Protein AF-A0A1V5NYA1-F1 (afdb_monomer_lite)

Radius of gyration: 17.26 Å; chains: 1; bounding box: 41×38×51 Å

Sequence (191 aa):
MLHRFLRNVEFYSLLLACDKDLAAQAQELGCRRCSGQLHKAHYRRKPRGGPDELDEEFRLRFSFCCYFCRKRLTPASLRFLGQRVYLGAILVFISAMLGDASPSRRRRLQAMCGADARTLGRWRQWWSATFSQTAVWKTLSPRLALVGVPCLSIPRQLLRHQMGGSLIEAILGVLRVLLPLSSLSSGGGSG

Secondary structure (DSSP, 8-state):
-HHHHHT-HHHHHHHHHHHHHHHHHHHHT--TTT---EEE--EE---BSS-TT--GGGGEE--EEETTT--EE----SSB-TT-SBBHHHHHHHHHHHTT--HHHHHHHHHHHT--HHHHHHHHHIIIIIGGGSHHHHHHHHHTT-TT--GGGHHHHHHHHH-SS-HHHHHHHHHHHHGGGSS--S-----

pLDDT: mean 88.23, std 12.9, range [26.89, 98.38]

Foldseek 3Di:
DLLCVLAPQVLVVVQLVVQVVQLVVDQVCADPPPSAGWAWDWDFAQEFLHHPPHDSSLRTQTKTAGPPPRDIDGTFGLQFQANDNYGLLLLLSLLQQVQPDDPVSNVVSCVNGVHDPVRSVVSLCCQQPPVCPDPLNVVVCVVLVNPPPRSSNVSNSQLVSQPPDDSSSSSSSVSVSSRVRRRDHPDDDDD

Structure (mmCIF, N/CA/C/O backbone):
data_AF-A0A1V5NYA1-F1
#
_entry.id   AF-A0A1V5NYA1-F1
#
loop_
_atom_site.group_PDB
_atom_site.id
_atom_site.type_symbol
_atom_site.label_atom_id
_atom_site.label_alt_id
_atom_site.label_comp_id
_atom_site.label_asym_id
_atom_site.label_entity_id
_atom_site.label_seq_id
_atom_site.pdbx_PDB_ins_code
_atom_site.Cartn_x
_atom_site.Cartn_y
_atom_site.Cartn_z
_atom_site.occupancy
_atom_site.B_iso_or_equiv
_atom_site.auth_seq_id
_atom_site.auth_comp_id
_atom_site.auth_asym_id
_atom_site.auth_atom_id
_atom_site.pdbx_PDB_model_num
ATOM 1 N N . MET A 1 1 ? 8.799 -11.039 -19.352 1.00 54.28 1 MET A N 1
ATOM 2 C CA . MET A 1 1 ? 9.107 -10.977 -17.901 1.00 54.28 1 MET A CA 1
ATOM 3 C C . MET A 1 1 ? 8.275 -9.927 -17.156 1.00 54.28 1 MET A C 1
ATOM 5 O O . MET A 1 1 ? 7.602 -10.295 -16.207 1.00 54.28 1 MET A O 1
ATOM 9 N N . LEU A 1 2 ? 8.222 -8.665 -17.612 1.00 58.97 2 LEU A N 1
ATOM 10 C CA . LEU A 1 2 ? 7.486 -7.564 -16.953 1.00 58.97 2 LEU A CA 1
ATOM 11 C C . LEU A 1 2 ? 5.966 -7.823 -16.788 1.00 58.97 2 LEU A C 1
ATOM 13 O O . LEU A 1 2 ? 5.411 -7.611 -15.716 1.00 58.97 2 LEU A O 1
ATOM 17 N N . HIS A 1 3 ? 5.311 -8.333 -17.839 1.00 63.81 3 HIS A N 1
ATOM 18 C CA . HIS A 1 3 ? 3.885 -8.699 -17.825 1.00 63.81 3 HIS A CA 1
ATOM 19 C C . HIS A 1 3 ? 3.586 -9.897 -16.907 1.00 63.81 3 HIS A C 1
ATOM 21 O O . HIS A 1 3 ? 2.563 -9.923 -16.235 1.00 63.81 3 HIS A O 1
ATOM 27 N N . ARG A 1 4 ? 4.518 -10.858 -16.824 1.00 74.31 4 ARG A N 1
ATOM 28 C CA . ARG A 1 4 ? 4.369 -12.077 -16.013 1.00 74.31 4 ARG A CA 1
ATOM 29 C C . ARG A 1 4 ? 4.328 -11.766 -14.517 1.00 74.31 4 ARG A C 1
ATOM 31 O O . ARG A 1 4 ? 3.582 -12.410 -13.799 1.00 74.31 4 ARG A O 1
ATOM 38 N N . PHE A 1 5 ? 5.088 -10.768 -14.061 1.00 77.75 5 PHE A N 1
ATOM 39 C CA . PHE A 1 5 ? 5.042 -10.339 -12.662 1.00 77.75 5 PHE A CA 1
ATOM 40 C C . PHE A 1 5 ? 3.694 -9.694 -12.301 1.00 77.75 5 PHE A C 1
ATOM 42 O O . PHE A 1 5 ? 3.074 -10.092 -11.322 1.00 77.75 5 PHE A O 1
ATOM 49 N N . LEU A 1 6 ? 3.206 -8.743 -13.110 1.00 78.56 6 LEU A N 1
ATOM 50 C CA . LEU A 1 6 ? 1.938 -8.047 -12.828 1.00 78.56 6 LEU A CA 1
ATOM 51 C C . LEU A 1 6 ? 0.715 -8.971 -12.891 1.00 78.56 6 LEU A C 1
ATOM 53 O O . LEU A 1 6 ? -0.326 -8.643 -12.335 1.00 78.56 6 LEU A O 1
ATOM 57 N N . ARG A 1 7 ? 0.851 -10.119 -13.559 1.00 84.06 7 ARG A N 1
ATOM 58 C CA . ARG A 1 7 ? -0.172 -11.163 -13.679 1.00 84.06 7 ARG A CA 1
ATOM 59 C C . ARG A 1 7 ? 0.056 -12.350 -12.727 1.00 84.06 7 ARG A C 1
ATOM 61 O O . ARG A 1 7 ? -0.646 -13.346 -12.832 1.00 84.06 7 ARG A O 1
ATOM 68 N N . ASN A 1 8 ? 1.028 -12.283 -11.812 1.00 89.44 8 ASN A N 1
ATOM 69 C CA . ASN A 1 8 ? 1.318 -13.389 -10.897 1.00 89.44 8 ASN A CA 1
ATOM 70 C C . ASN A 1 8 ? 0.282 -13.445 -9.761 1.00 89.44 8 ASN A C 1
ATOM 72 O O . ASN A 1 8 ? 0.411 -12.722 -8.776 1.00 89.44 8 ASN A O 1
ATOM 76 N N . VAL A 1 9 ? -0.718 -14.317 -9.893 1.00 90.31 9 VAL A N 1
ATOM 77 C CA . VAL A 1 9 ? -1.801 -14.490 -8.911 1.00 90.31 9 VAL A CA 1
ATOM 78 C C . VAL A 1 9 ? -1.278 -14.906 -7.532 1.00 90.31 9 VAL A C 1
ATOM 80 O O . VAL A 1 9 ? -1.712 -14.335 -6.537 1.00 90.31 9 VAL A O 1
ATOM 83 N N . GLU A 1 10 ? -0.303 -15.817 -7.451 1.00 91.31 10 GLU A N 1
ATOM 84 C CA . GLU A 1 10 ? 0.272 -16.289 -6.179 1.00 91.31 10 GLU A CA 1
ATOM 85 C C . GLU A 1 10 ? 0.889 -15.144 -5.368 1.00 91.31 10 GLU A C 1
ATOM 87 O O . GLU A 1 10 ? 0.683 -15.043 -4.158 1.00 91.31 10 GLU A O 1
ATOM 92 N N . PHE A 1 11 ? 1.589 -14.227 -6.040 1.00 92.56 11 PHE A N 1
ATOM 93 C CA . PHE A 1 11 ? 2.147 -13.042 -5.398 1.00 92.56 11 PHE A CA 1
ATOM 94 C C . PHE A 1 11 ? 1.051 -12.159 -4.796 1.00 92.56 11 PHE A C 1
ATOM 96 O O . PHE A 1 11 ? 1.186 -11.689 -3.668 1.00 92.56 11 PHE A O 1
ATOM 103 N N . TYR A 1 12 ? -0.049 -11.938 -5.515 1.00 93.69 12 TYR A N 1
ATOM 104 C CA . TYR A 1 12 ? -1.160 -11.177 -4.956 1.00 93.69 12 TYR A CA 1
ATOM 105 C C . TYR A 1 12 ? -1.808 -11.928 -3.795 1.00 93.69 12 TYR A C 1
ATOM 107 O O . TYR A 1 12 ? -2.073 -11.293 -2.772 1.00 93.69 12 TYR A O 1
ATOM 115 N N . SER A 1 13 ? -2.017 -13.245 -3.905 1.00 93.31 13 SER A N 1
ATOM 116 C CA . SER A 1 13 ? -2.547 -14.095 -2.825 1.00 93.31 13 SER A CA 1
ATOM 117 C C . SER A 1 13 ? -1.710 -13.985 -1.553 1.00 93.31 13 SER A C 1
ATOM 119 O O . SER A 1 13 ? -2.268 -13.831 -0.467 1.00 93.31 13 SER A O 1
ATOM 121 N N . LEU A 1 14 ? -0.382 -13.926 -1.686 1.00 94.38 14 LEU A N 1
ATOM 122 C CA . LEU A 1 14 ? 0.522 -13.634 -0.575 1.00 94.38 14 LEU A CA 1
ATOM 123 C C . LEU A 1 14 ? 0.245 -12.256 0.052 1.00 94.38 14 LEU A C 1
ATOM 125 O O . LEU A 1 14 ? 0.156 -12.145 1.273 1.00 94.38 14 LEU A O 1
ATOM 129 N N . LEU A 1 15 ? 0.055 -11.202 -0.753 1.00 95.94 15 LEU A N 1
ATOM 130 C CA . LEU A 1 15 ? -0.289 -9.871 -0.225 1.00 95.94 15 LEU A CA 1
ATOM 131 C C . LEU A 1 15 ? -1.634 -9.865 0.516 1.00 95.94 15 LEU A C 1
ATOM 133 O O . LEU A 1 15 ? -1.784 -9.149 1.506 1.00 95.94 15 LEU A O 1
ATOM 137 N N . LEU A 1 16 ? -2.620 -10.629 0.036 1.00 96.25 16 LEU A N 1
ATOM 138 C CA . LEU A 1 16 ? -3.902 -10.797 0.721 1.00 96.25 16 LEU A CA 1
ATOM 139 C C . LEU A 1 16 ? -3.725 -11.511 2.063 1.00 96.25 16 LEU A C 1
ATOM 141 O O . LEU A 1 16 ? -4.287 -11.042 3.051 1.00 96.25 16 LEU A O 1
ATOM 145 N N . ALA A 1 17 ? -2.939 -12.588 2.110 1.00 96.81 17 ALA A N 1
ATOM 146 C CA . ALA A 1 17 ? -2.645 -13.310 3.345 1.00 96.81 17 ALA A CA 1
ATOM 147 C C . ALA A 1 17 ? -1.985 -12.394 4.388 1.00 96.81 17 ALA A C 1
ATOM 149 O O . ALA A 1 17 ? -2.507 -12.248 5.488 1.00 96.81 17 ALA A O 1
ATOM 150 N N . CYS A 1 18 ? -0.940 -11.651 4.010 1.00 97.12 18 CYS A N 1
ATOM 151 C CA . CYS A 1 18 ? -0.311 -10.686 4.916 1.00 97.12 18 CYS A CA 1
ATOM 152 C C . CYS A 1 18 ? -1.291 -9.612 5.422 1.00 97.12 18 CYS A C 1
ATOM 154 O O . CYS A 1 18 ? -1.237 -9.207 6.582 1.00 97.12 18 CYS A O 1
ATOM 156 N N . ASP A 1 19 ? -2.199 -9.127 4.570 1.00 97.62 19 ASP A N 1
ATOM 157 C CA . ASP A 1 19 ? -3.225 -8.172 4.994 1.00 97.62 19 ASP A CA 1
ATOM 158 C C . ASP A 1 19 ? -4.238 -8.786 5.971 1.00 97.62 19 ASP A C 1
ATOM 160 O O . ASP A 1 19 ? -4.753 -8.062 6.827 1.00 97.62 19 ASP A O 1
ATOM 164 N N . LYS A 1 20 ? -4.545 -10.086 5.849 1.00 97.75 20 LYS A N 1
ATOM 165 C CA . LYS A 1 20 ? -5.394 -10.809 6.809 1.00 97.75 20 LYS A CA 1
ATOM 166 C C . LYS A 1 20 ? -4.711 -10.879 8.168 1.00 97.75 20 LYS A C 1
ATOM 168 O O . LYS A 1 20 ? -5.354 -10.549 9.160 1.00 97.75 20 LYS A O 1
ATOM 173 N N . ASP A 1 21 ? -3.417 -11.188 8.200 1.00 98.25 21 ASP A N 1
ATOM 174 C CA . ASP A 1 21 ? -2.635 -11.231 9.440 1.00 98.25 21 ASP A CA 1
ATOM 175 C C . ASP A 1 21 ? -2.602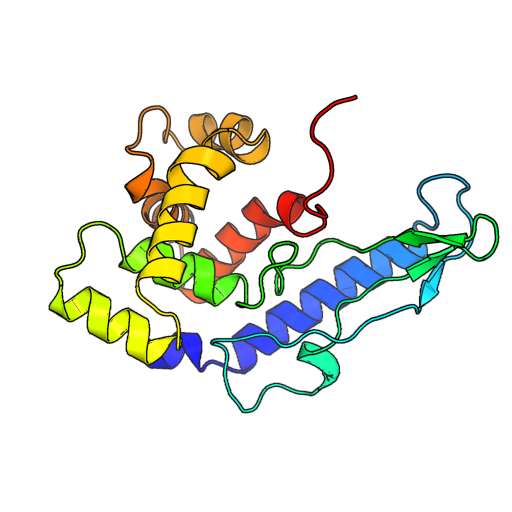 -9.858 10.123 1.00 98.25 21 ASP A C 1
ATOM 177 O O . ASP A 1 21 ? -2.910 -9.733 11.307 1.00 98.25 21 ASP A O 1
ATOM 181 N N . LEU A 1 22 ? -2.329 -8.792 9.359 1.00 97.50 22 LEU A N 1
ATOM 182 C CA . LEU A 1 22 ? -2.367 -7.413 9.862 1.00 97.50 22 LEU A CA 1
ATOM 183 C C . LEU A 1 22 ? -3.753 -7.026 10.396 1.00 97.50 22 LEU A C 1
ATOM 185 O O . LEU A 1 22 ? -3.864 -6.270 11.364 1.00 97.50 22 LEU A O 1
ATOM 189 N N . ALA A 1 23 ? -4.820 -7.504 9.753 1.00 97.69 23 ALA A N 1
ATOM 190 C CA . ALA A 1 23 ? -6.182 -7.245 10.192 1.00 97.69 23 ALA A CA 1
ATOM 191 C C . ALA A 1 23 ? -6.541 -8.021 11.464 1.00 97.69 23 ALA A C 1
ATOM 193 O O . ALA A 1 23 ? -7.168 -7.437 12.346 1.00 97.69 23 ALA A O 1
ATOM 194 N N . ALA A 1 24 ? -6.121 -9.282 11.573 1.00 98.19 24 ALA A N 1
ATOM 195 C CA . ALA A 1 24 ? -6.315 -10.108 12.759 1.00 98.19 24 ALA A CA 1
ATOM 196 C C . ALA A 1 24 ? -5.595 -9.505 13.972 1.00 98.19 24 ALA A C 1
ATOM 198 O O . ALA A 1 24 ? -6.242 -9.228 14.979 1.00 98.19 24 ALA A O 1
ATOM 199 N N . GLN A 1 25 ? -4.310 -9.159 13.827 1.00 97.44 25 G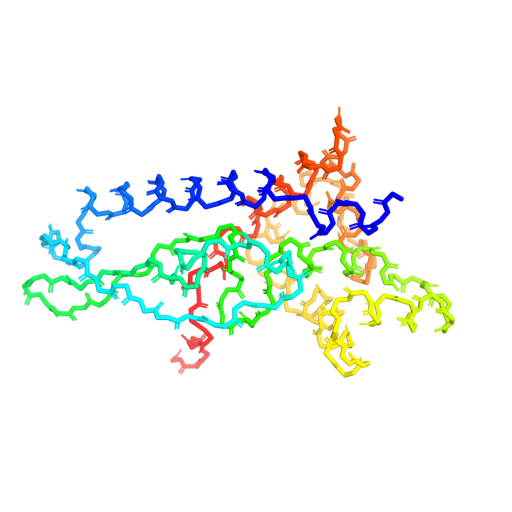LN A N 1
ATOM 200 C CA . GLN A 1 25 ? -3.530 -8.486 14.875 1.00 97.44 25 GLN A CA 1
ATOM 201 C C . GLN A 1 25 ? -4.190 -7.177 15.321 1.00 97.44 25 GLN A C 1
ATOM 203 O O . GLN A 1 25 ? -4.315 -6.886 16.507 1.00 97.44 25 GLN A O 1
ATOM 208 N N . ALA A 1 26 ? -4.657 -6.366 14.367 1.00 96.00 26 ALA A N 1
ATOM 209 C CA . ALA A 1 26 ? -5.333 -5.118 14.694 1.00 96.00 26 ALA A CA 1
ATOM 210 C C . ALA A 1 26 ? -6.672 -5.333 15.415 1.00 96.00 26 ALA A C 1
ATOM 212 O O . ALA A 1 26 ? -7.051 -4.490 16.225 1.00 96.00 26 ALA A O 1
ATOM 213 N N . GLN A 1 27 ? -7.395 -6.413 15.103 1.00 97.19 27 GLN A N 1
ATOM 214 C CA . GLN A 1 27 ? -8.644 -6.768 15.771 1.00 97.19 27 GLN A CA 1
ATOM 215 C C . GLN A 1 27 ? -8.395 -7.236 17.209 1.00 97.19 27 GLN A C 1
ATOM 217 O O . GLN A 1 27 ? -9.117 -6.803 18.106 1.00 97.19 27 GLN A O 1
ATOM 222 N N . GLU A 1 28 ? -7.366 -8.060 17.414 1.00 97.50 28 GLU A N 1
ATOM 223 C CA . GLU A 1 28 ? -6.939 -8.584 18.715 1.00 97.50 28 GLU A CA 1
ATOM 224 C C . GLU A 1 28 ? -6.488 -7.470 19.670 1.00 97.50 28 GLU A C 1
ATOM 226 O O . GLU A 1 28 ? -6.913 -7.432 20.820 1.00 97.50 28 GLU A O 1
ATOM 231 N N . LEU A 1 29 ? -5.726 -6.489 19.171 1.00 96.62 29 LEU A N 1
ATOM 232 C CA . LEU A 1 29 ? -5.286 -5.322 19.951 1.00 96.62 29 LEU A CA 1
ATOM 233 C C . LEU A 1 29 ? -6.429 -4.379 20.376 1.00 96.62 29 LEU A C 1
ATOM 235 O O . LEU A 1 29 ? -6.233 -3.515 21.232 1.00 96.62 29 LEU A O 1
ATOM 239 N N . GLY A 1 30 ? -7.610 -4.492 19.763 1.00 96.31 30 GLY A N 1
ATOM 240 C CA . GLY A 1 30 ? -8.765 -3.663 20.091 1.00 96.31 30 GLY A CA 1
ATOM 241 C C . GLY A 1 30 ? -8.651 -2.192 19.661 1.00 96.31 30 GLY A C 1
ATOM 242 O O . GLY A 1 30 ? -7.782 -1.755 18.899 1.00 96.31 30 GLY A O 1
ATOM 243 N N . CYS A 1 31 ? -9.620 -1.385 20.093 1.00 96.69 31 CYS A N 1
ATOM 244 C CA . CYS A 1 31 ? -9.703 0.020 19.709 1.00 96.69 31 CYS A CA 1
ATOM 245 C C . CYS A 1 31 ? -8.556 0.852 20.303 1.00 96.69 31 CYS A C 1
ATOM 247 O O . CYS A 1 31 ? -8.489 1.038 21.510 1.00 96.69 31 CYS A O 1
ATOM 249 N N . ARG A 1 32 ? -7.774 1.533 19.456 1.00 93.81 32 ARG A N 1
ATOM 250 C CA . ARG A 1 32 ? -6.680 2.443 19.874 1.00 93.81 32 ARG A CA 1
ATOM 251 C C . ARG A 1 32 ? -7.075 3.603 20.808 1.00 93.81 32 ARG A C 1
ATOM 253 O O . ARG A 1 32 ? -6.198 4.334 21.244 1.00 93.81 32 ARG A O 1
ATOM 260 N N . ARG A 1 33 ? -8.372 3.845 21.035 1.00 94.38 33 ARG A N 1
ATOM 261 C CA . ARG A 1 33 ? -8.869 4.937 21.895 1.00 94.38 33 ARG A CA 1
ATOM 262 C C . ARG A 1 33 ? -9.459 4.474 23.221 1.00 94.38 33 ARG A C 1
ATOM 264 O O . ARG A 1 33 ? -9.374 5.210 24.188 1.00 94.38 33 ARG A O 1
ATOM 271 N N . CYS A 1 34 ? -10.130 3.326 23.236 1.00 96.44 34 CYS A N 1
ATOM 272 C CA . CYS A 1 34 ? -10.882 2.857 24.408 1.00 96.44 34 CYS A CA 1
ATOM 273 C C . CYS A 1 34 ? -10.656 1.373 24.707 1.00 96.44 34 CYS A C 1
ATOM 275 O O . CYS A 1 34 ? -11.387 0.800 25.503 1.00 96.44 34 CYS A O 1
ATOM 277 N N . SER A 1 35 ? -9.730 0.728 23.991 1.00 95.88 35 SER A N 1
ATOM 278 C CA . SER A 1 35 ? -9.424 -0.710 24.058 1.00 95.88 35 SER A CA 1
ATOM 279 C C . SER A 1 35 ? -10.612 -1.643 23.788 1.00 95.88 35 SER A C 1
ATOM 281 O O . SER A 1 35 ? -10.506 -2.856 23.898 1.00 95.88 35 SER A O 1
ATOM 283 N N . GLY A 1 36 ? -11.744 -1.080 23.365 1.00 96.25 36 GLY A N 1
ATOM 284 C CA . GLY A 1 36 ? -12.965 -1.800 23.058 1.00 96.25 36 GLY A CA 1
ATOM 285 C C . GLY A 1 36 ? -12.847 -2.791 21.908 1.00 96.25 36 GLY A C 1
ATOM 286 O O . GLY A 1 36 ? -12.101 -2.556 20.953 1.00 96.25 36 GLY A O 1
ATOM 287 N N . GLN A 1 37 ? -13.683 -3.831 21.949 1.00 97.50 37 GLN A N 1
ATOM 288 C CA . GLN A 1 37 ? -13.785 -4.836 20.893 1.00 97.50 37 GLN A CA 1
ATOM 289 C C . GLN A 1 37 ? -14.055 -4.201 19.521 1.00 97.50 37 GLN A C 1
ATOM 291 O O . GLN A 1 37 ? -14.820 -3.236 19.375 1.00 97.50 37 GLN A O 1
ATOM 296 N N . LEU A 1 38 ? -13.414 -4.764 18.499 1.00 98.38 38 LEU A N 1
ATOM 297 C CA . LEU A 1 38 ? -13.520 -4.338 17.111 1.00 98.38 38 LEU A CA 1
ATOM 298 C C . LEU A 1 38 ? -14.378 -5.319 16.304 1.00 98.38 38 LEU A C 1
ATOM 300 O O . LEU A 1 38 ? -14.055 -6.501 16.183 1.00 98.38 38 LEU A O 1
ATOM 304 N N . HIS A 1 39 ? -15.462 -4.813 15.717 1.00 97.75 39 HIS A N 1
ATOM 305 C CA . HIS A 1 39 ? -16.350 -5.574 14.837 1.00 97.75 39 HIS A CA 1
ATOM 306 C C . HIS A 1 39 ? -15.958 -5.350 13.377 1.00 97.75 39 HIS A C 1
ATOM 308 O O . HIS A 1 39 ? -15.599 -4.233 12.989 1.00 97.75 39 HIS A O 1
ATOM 314 N N . LYS A 1 40 ? -16.041 -6.401 12.551 1.00 97.56 40 LYS A N 1
ATOM 315 C CA . LYS A 1 40 ? -15.736 -6.320 11.115 1.00 97.56 40 LYS A CA 1
ATOM 316 C C . LYS A 1 40 ? -16.639 -5.279 10.447 1.00 97.56 40 LYS A C 1
ATOM 318 O O . LYS A 1 40 ? -17.857 -5.321 10.563 1.00 97.56 40 LYS A O 1
ATOM 323 N N . ALA A 1 41 ? -16.019 -4.339 9.742 1.00 96.56 41 ALA A N 1
ATOM 324 C CA . ALA A 1 41 ? -16.681 -3.271 8.995 1.00 96.56 41 ALA A CA 1
ATOM 325 C C . ALA A 1 41 ? -15.953 -3.027 7.662 1.00 96.56 41 ALA A C 1
ATOM 327 O O . ALA A 1 41 ? -15.651 -1.884 7.294 1.00 96.56 41 ALA A O 1
ATOM 328 N N . HIS A 1 42 ? -15.593 -4.122 6.984 1.00 96.50 42 H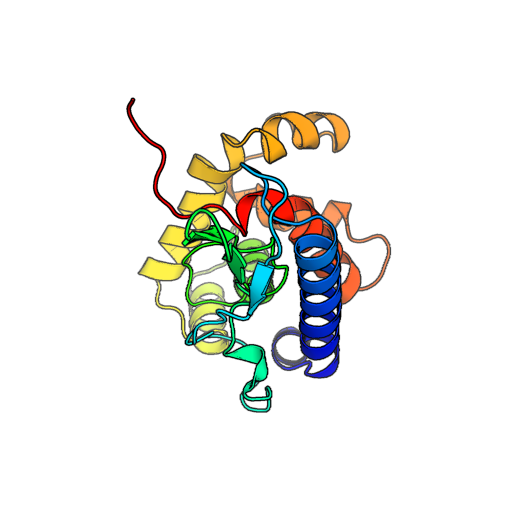IS A N 1
ATOM 329 C CA . HIS A 1 42 ? -14.871 -4.111 5.714 1.00 96.50 42 HIS A CA 1
ATOM 330 C C . HIS A 1 42 ? -15.669 -3.359 4.647 1.00 96.50 42 HIS A C 1
ATOM 332 O O . HIS A 1 42 ? -16.897 -3.352 4.666 1.00 96.50 42 HIS A O 1
ATOM 338 N N . TYR A 1 43 ? -14.973 -2.719 3.712 1.00 94.56 43 TYR A N 1
ATOM 339 C CA . TYR A 1 43 ? -15.623 -1.980 2.632 1.00 94.56 43 TYR A CA 1
ATOM 340 C C . TYR A 1 43 ? -14.991 -2.297 1.284 1.00 94.56 43 TYR A C 1
ATOM 342 O O . TYR A 1 43 ? -13.795 -2.579 1.185 1.00 94.56 43 TYR A O 1
ATOM 350 N N . ARG A 1 44 ? -15.812 -2.250 0.232 1.00 94.44 44 ARG A N 1
ATOM 351 C CA . ARG A 1 44 ? -15.376 -2.571 -1.127 1.00 94.44 44 ARG A CA 1
ATOM 352 C C . ARG A 1 44 ? -14.479 -1.475 -1.710 1.00 94.44 44 ARG A C 1
ATOM 354 O O . ARG A 1 44 ? -14.664 -0.280 -1.480 1.00 94.44 44 ARG A O 1
ATOM 361 N N . ARG A 1 45 ? -13.515 -1.902 -2.514 1.00 93.31 45 ARG A N 1
ATOM 362 C CA . ARG A 1 45 ? -12.599 -1.113 -3.337 1.00 93.31 45 ARG A CA 1
ATOM 363 C C . ARG A 1 45 ? -12.650 -1.650 -4.764 1.00 93.31 45 ARG A C 1
ATOM 365 O O . ARG A 1 45 ? -13.080 -2.769 -5.012 1.00 93.31 45 ARG A O 1
ATOM 372 N N . LYS A 1 46 ? -12.174 -0.842 -5.708 1.00 90.81 46 LYS A N 1
ATOM 373 C CA . LYS A 1 46 ? -12.009 -1.226 -7.115 1.00 90.81 46 LYS A CA 1
ATOM 374 C C . LYS A 1 46 ? -10.515 -1.187 -7.467 1.00 90.81 46 LYS A C 1
ATOM 376 O O . LYS A 1 46 ? -10.091 -0.208 -8.088 1.00 90.81 46 LYS A O 1
ATOM 381 N N . PRO A 1 47 ? -9.704 -2.147 -6.967 1.00 91.12 47 PRO A N 1
ATOM 382 C CA . PRO A 1 47 ? -8.282 -2.195 -7.284 1.00 91.12 47 PRO A CA 1
ATOM 383 C C . PRO A 1 47 ? -8.065 -2.308 -8.799 1.00 91.12 47 PRO A C 1
ATOM 385 O O . PRO A 1 47 ? -8.831 -2.974 -9.488 1.00 91.12 47 PRO A O 1
ATOM 388 N N . ARG A 1 48 ? -7.030 -1.643 -9.315 1.00 90.44 48 ARG A N 1
ATOM 389 C CA . ARG A 1 48 ? -6.646 -1.627 -10.731 1.00 90.44 48 ARG A CA 1
ATOM 390 C C . ARG A 1 48 ? -5.212 -2.110 -10.924 1.00 90.44 48 ARG A C 1
ATOM 392 O O . ARG A 1 48 ? -4.354 -1.892 -10.061 1.00 90.44 48 ARG A O 1
ATOM 399 N N . GLY A 1 49 ? -4.971 -2.688 -12.098 1.00 85.81 49 GLY A N 1
ATOM 400 C CA . GLY A 1 49 ? -3.655 -3.065 -12.613 1.00 85.81 49 GLY A CA 1
ATOM 401 C C . GLY A 1 49 ? -3.156 -4.453 -12.206 1.00 85.81 49 GLY A C 1
ATOM 402 O O . GLY A 1 49 ? -2.091 -4.830 -12.673 1.00 85.81 49 GLY A O 1
ATOM 403 N N . GLY A 1 50 ? -3.879 -5.182 -11.348 1.00 84.25 50 GLY A N 1
ATOM 404 C CA . GLY A 1 50 ? -3.577 -6.583 -11.028 1.00 84.25 50 GLY A CA 1
ATOM 405 C C . GLY A 1 50 ? -4.174 -7.571 -12.044 1.00 84.25 50 GLY A C 1
ATOM 406 O O . GLY A 1 50 ? -4.802 -7.128 -13.006 1.00 84.25 50 GLY A O 1
ATOM 407 N N . PRO A 1 51 ? -3.988 -8.885 -11.824 1.00 86.56 51 PRO A N 1
ATOM 408 C CA . PRO A 1 51 ? -4.642 -9.943 -12.587 1.00 86.56 51 PRO A CA 1
ATOM 409 C C . PRO A 1 51 ? -6.170 -9.820 -12.522 1.00 86.56 51 PRO A C 1
ATOM 411 O O . PRO A 1 51 ? -6.715 -9.312 -11.538 1.00 86.56 51 PRO A O 1
ATOM 414 N N . ASP A 1 52 ? -6.851 -10.298 -13.561 1.00 82.38 52 ASP A N 1
ATOM 415 C CA . ASP A 1 52 ? -8.319 -10.285 -13.625 1.00 82.38 52 ASP A CA 1
ATOM 416 C C . ASP A 1 52 ? -8.914 -11.428 -12.781 1.00 82.38 52 ASP A C 1
ATOM 418 O O . ASP A 1 52 ? -10.050 -11.350 -12.325 1.00 82.38 52 ASP A O 1
ATOM 422 N N . GLU A 1 53 ? -8.100 -12.449 -12.510 1.00 85.00 53 GLU A N 1
ATOM 423 C CA . GLU A 1 53 ? -8.397 -13.683 -11.785 1.00 85.00 53 GLU A CA 1
ATOM 424 C C . GLU A 1 53 ? -8.354 -13.523 -10.253 1.00 85.00 53 GLU A C 1
ATOM 426 O O . GLU A 1 53 ? -8.434 -14.506 -9.518 1.00 85.00 53 GLU A O 1
ATOM 431 N N . LEU A 1 54 ? -8.175 -12.300 -9.744 1.00 83.38 54 LEU A N 1
ATOM 432 C CA . LEU A 1 54 ? -8.146 -12.055 -8.304 1.00 83.38 54 LEU A CA 1
ATOM 433 C C . LEU A 1 54 ? -9.538 -12.225 -7.684 1.00 83.38 54 LEU A C 1
ATOM 435 O O . LEU A 1 54 ? -10.506 -11.616 -8.136 1.00 83.38 54 LEU A O 1
ATOM 439 N N . ASP A 1 55 ? -9.592 -12.986 -6.591 1.00 83.81 55 ASP A N 1
ATOM 440 C CA . ASP A 1 55 ? -10.805 -13.239 -5.808 1.00 83.81 55 ASP A CA 1
ATOM 441 C C . ASP A 1 55 ? -11.490 -11.938 -5.335 1.00 83.81 55 ASP A C 1
ATOM 443 O O . ASP A 1 55 ? -10.849 -10.909 -5.102 1.00 83.81 55 ASP A O 1
ATOM 447 N N . GLU A 1 56 ? -12.804 -11.982 -5.122 1.00 86.94 56 GLU A N 1
ATOM 448 C CA . GLU A 1 56 ? -13.614 -10.874 -4.614 1.00 86.94 56 GLU A CA 1
ATOM 449 C C . GLU A 1 56 ? -13.107 -10.341 -3.267 1.00 86.94 56 GLU A C 1
ATOM 451 O O . GLU A 1 56 ? -13.240 -9.149 -2.971 1.00 86.94 56 GLU A O 1
ATOM 456 N N . GLU A 1 57 ? -12.433 -11.169 -2.466 1.00 90.81 57 GLU A N 1
ATOM 457 C CA . GLU A 1 57 ? -11.787 -10.727 -1.231 1.00 90.81 57 GLU A CA 1
ATOM 458 C C . GLU A 1 57 ? -10.658 -9.698 -1.474 1.00 90.81 57 GLU A C 1
ATOM 460 O O . GLU A 1 57 ? -10.411 -8.821 -0.635 1.00 90.81 57 GLU A O 1
ATOM 465 N N . PHE A 1 58 ? -10.028 -9.685 -2.659 1.00 89.88 58 PHE A N 1
ATOM 466 C CA . PHE A 1 58 ? -9.107 -8.608 -3.057 1.00 89.88 58 PHE A CA 1
ATOM 467 C C . PHE A 1 58 ? -9.786 -7.261 -3.183 1.00 89.88 58 PHE A C 1
ATOM 469 O O . PHE A 1 58 ? -9.131 -6.225 -3.054 1.00 89.88 58 PHE A O 1
ATOM 476 N N . ARG A 1 59 ? -11.095 -7.252 -3.422 1.00 91.38 59 ARG A N 1
ATOM 477 C CA . ARG A 1 59 ? -11.881 -6.027 -3.483 1.00 91.38 59 ARG A CA 1
ATOM 478 C C . ARG A 1 59 ? -12.260 -5.535 -2.093 1.00 91.38 59 ARG A C 1
ATOM 480 O O . ARG A 1 59 ? -12.801 -4.440 -1.993 1.00 91.38 59 ARG A O 1
ATOM 487 N N . LEU A 1 60 ? -11.960 -6.256 -1.013 1.00 95.25 60 LEU A N 1
ATOM 488 C CA . LEU A 1 60 ? -12.245 -5.809 0.349 1.00 95.25 60 LEU A CA 1
ATOM 489 C C . LEU A 1 60 ? -11.046 -5.088 0.967 1.00 95.25 60 LEU A C 1
ATOM 491 O O . LEU A 1 60 ? -9.955 -5.640 1.111 1.00 95.25 60 LEU A O 1
ATOM 495 N N . ARG A 1 61 ? -11.270 -3.848 1.417 1.00 95.88 61 ARG A N 1
ATOM 496 C CA . ARG A 1 61 ? -10.381 -3.203 2.382 1.00 95.88 61 ARG A CA 1
ATOM 497 C C . ARG A 1 61 ? -10.815 -3.606 3.783 1.00 95.88 61 ARG A C 1
ATOM 499 O O . ARG A 1 61 ? -11.891 -3.217 4.248 1.00 95.88 61 ARG A O 1
ATOM 506 N N . PHE A 1 62 ? -9.944 -4.352 4.457 1.00 96.94 62 PHE A N 1
ATOM 507 C CA . PHE A 1 62 ? -10.147 -4.713 5.851 1.00 96.94 62 PHE A CA 1
ATOM 508 C C . PHE A 1 62 ? -10.192 -3.457 6.717 1.00 96.94 62 PHE A C 1
ATOM 510 O O . PHE A 1 62 ? -9.397 -2.528 6.570 1.00 96.94 62 PHE A O 1
ATOM 517 N N . SER A 1 63 ? -11.209 -3.409 7.562 1.00 96.44 63 SER A N 1
ATOM 518 C CA . SER A 1 63 ? -11.573 -2.272 8.396 1.00 96.44 63 SER A CA 1
ATOM 519 C C . SER A 1 63 ? -12.547 -2.754 9.463 1.00 96.44 63 SER A C 1
ATOM 521 O O . SER A 1 63 ? -13.279 -3.725 9.244 1.00 96.44 63 SER A O 1
ATOM 523 N N . PHE A 1 64 ? -12.556 -2.069 10.595 1.00 97.88 64 PHE A N 1
ATOM 524 C CA . PHE A 1 64 ? -13.315 -2.418 11.783 1.00 97.88 64 PHE A CA 1
ATOM 525 C C . PHE A 1 64 ? -13.996 -1.190 12.374 1.00 97.88 64 PHE A C 1
ATOM 527 O O . PHE A 1 64 ? -13.536 -0.062 12.183 1.00 97.88 64 PHE A O 1
ATOM 534 N N . CYS A 1 65 ? -15.070 -1.410 13.121 1.00 97.88 65 CYS A N 1
ATOM 535 C CA . CYS A 1 65 ? -15.734 -0.400 13.932 1.00 97.88 65 CYS A CA 1
ATOM 536 C C . CYS A 1 65 ? -15.679 -0.830 15.397 1.00 97.88 65 CYS A C 1
ATOM 538 O O . CYS A 1 65 ? -15.976 -1.982 15.711 1.00 97.88 65 CYS A O 1
ATOM 540 N N . CYS A 1 66 ? -15.288 0.078 16.288 1.00 98.00 66 CYS A N 1
ATOM 541 C CA . CYS A 1 66 ? -15.335 -0.198 17.717 1.00 98.00 66 CYS A CA 1
ATOM 542 C C . CYS A 1 66 ? -16.782 -0.319 18.194 1.00 98.00 66 CYS A C 1
ATOM 544 O O . CYS A 1 66 ? -17.611 0.535 17.873 1.00 98.00 66 CYS A O 1
ATOM 546 N N . TYR A 1 67 ? -17.060 -1.348 18.992 1.00 96.94 67 TYR A N 1
ATOM 547 C CA . TYR A 1 67 ? -18.370 -1.554 19.595 1.00 96.94 67 TYR A CA 1
ATOM 548 C C . TYR A 1 67 ? -18.798 -0.354 20.456 1.00 96.94 67 TYR A C 1
ATOM 550 O O . TYR A 1 67 ? -19.874 0.194 20.229 1.00 96.94 67 TYR A O 1
ATOM 558 N N . PHE A 1 68 ? -17.915 0.123 21.343 1.00 97.12 68 PHE A N 1
ATOM 559 C CA . PHE A 1 68 ? -18.221 1.191 22.301 1.00 97.12 68 PHE A CA 1
ATOM 560 C C . PHE A 1 68 ? -18.183 2.593 21.682 1.00 97.12 68 PHE A C 1
ATOM 562 O O . PHE A 1 68 ? -19.196 3.279 21.613 1.00 97.12 68 PHE A O 1
ATOM 569 N N . CYS A 1 69 ? -17.024 3.045 21.192 1.00 97.19 69 CYS A N 1
ATOM 570 C CA . CYS A 1 69 ? -16.867 4.439 20.753 1.00 97.19 69 CYS A CA 1
ATOM 571 C C . CYS A 1 69 ? -17.242 4.682 19.282 1.00 97.19 69 CYS A C 1
ATOM 573 O O . CYS A 1 69 ? -17.102 5.802 18.786 1.00 97.19 69 CYS A O 1
ATOM 575 N N . ARG A 1 70 ? -17.645 3.628 18.551 1.00 95.62 70 ARG A N 1
ATOM 576 C CA . ARG A 1 70 ? -18.026 3.654 17.123 1.00 95.62 70 ARG A CA 1
ATOM 577 C C . ARG A 1 70 ? -16.956 4.203 16.171 1.00 95.62 70 ARG A C 1
ATOM 579 O O . ARG A 1 70 ? -17.221 4.430 14.990 1.00 95.62 70 ARG A O 1
ATOM 586 N N . LYS A 1 71 ? -15.724 4.417 16.644 1.00 94.56 71 LYS A N 1
ATOM 587 C CA . LYS A 1 71 ? -14.615 4.870 15.800 1.00 94.56 71 LYS A CA 1
ATOM 588 C C . LYS A 1 71 ? -14.116 3.726 14.928 1.00 94.56 71 LYS A C 1
ATOM 590 O O . LYS A 1 71 ? -14.018 2.577 15.360 1.00 94.56 71 LYS A O 1
ATOM 595 N N . ARG A 1 72 ? -13.785 4.072 13.685 1.00 94.88 72 ARG A N 1
ATOM 596 C CA . ARG A 1 72 ? -13.270 3.138 12.688 1.00 94.88 72 ARG A CA 1
ATOM 597 C C . ARG A 1 72 ? -11.769 2.933 12.866 1.00 94.88 72 ARG A C 1
ATOM 599 O O . ARG A 1 72 ? -11.027 3.900 13.025 1.00 94.88 72 ARG A O 1
ATOM 606 N N . LEU A 1 73 ? -11.328 1.687 12.748 1.00 95.19 73 LEU A N 1
ATOM 607 C CA . LEU A 1 73 ? -9.925 1.317 12.607 1.00 95.19 73 LEU A CA 1
ATOM 608 C C . LEU A 1 73 ? -9.735 0.648 11.248 1.00 95.19 73 LEU A C 1
ATOM 610 O O . LEU A 1 73 ? -10.405 -0.326 10.926 1.00 95.19 73 LEU A O 1
ATOM 614 N N . THR A 1 74 ? -8.824 1.171 10.433 1.00 95.38 74 THR A N 1
ATOM 615 C CA . THR A 1 74 ? -8.434 0.543 9.165 1.00 95.38 74 THR A CA 1
ATOM 616 C C . THR A 1 74 ? -6.968 0.146 9.283 1.00 95.38 74 THR A C 1
ATOM 618 O O . THR A 1 74 ? -6.125 1.045 9.334 1.00 95.38 74 THR A O 1
ATOM 621 N N . PRO A 1 75 ? -6.651 -1.159 9.361 1.00 95.25 75 PRO A N 1
ATOM 622 C CA . PRO A 1 75 ? -5.275 -1.626 9.444 1.00 95.25 75 PRO A CA 1
ATOM 623 C C . PRO A 1 75 ? -4.452 -1.188 8.232 1.00 95.25 75 PRO A C 1
ATOM 625 O O . PRO A 1 75 ? -4.985 -0.800 7.178 1.00 95.25 75 PRO A O 1
ATOM 628 N N . ALA A 1 76 ? -3.135 -1.257 8.393 1.00 95.62 76 ALA A N 1
ATOM 629 C CA . ALA A 1 76 ? -2.213 -1.119 7.281 1.00 95.62 76 ALA A CA 1
ATOM 630 C C . ALA A 1 76 ? -2.438 -2.242 6.247 1.00 95.62 76 ALA A C 1
ATOM 632 O O . ALA A 1 76 ? -3.048 -3.265 6.549 1.00 95.62 76 ALA A O 1
ATOM 633 N N . SER A 1 77 ? -2.011 -2.015 5.009 1.00 96.81 77 SER A N 1
ATOM 634 C CA . SER A 1 77 ? -2.233 -2.917 3.883 1.00 96.81 77 SER A CA 1
ATOM 635 C C . SER A 1 77 ? -1.061 -2.865 2.908 1.00 96.81 77 SER A C 1
ATOM 637 O O . SER A 1 77 ? -0.648 -1.787 2.479 1.00 96.81 77 SER A O 1
ATOM 639 N N . LEU A 1 78 ? -0.566 -4.032 2.508 1.00 96.44 78 LEU A N 1
ATOM 640 C CA . LEU A 1 78 ? 0.400 -4.200 1.426 1.00 96.44 78 LEU A CA 1
ATOM 641 C C . LEU A 1 78 ? -0.276 -4.123 0.049 1.00 96.44 78 LEU A C 1
ATOM 643 O O . LEU A 1 78 ? 0.354 -3.737 -0.936 1.00 96.44 78 LEU A O 1
ATOM 647 N N . ARG A 1 79 ? -1.576 -4.436 -0.033 1.00 95.44 79 ARG A N 1
ATOM 648 C CA . ARG A 1 79 ? -2.358 -4.339 -1.278 1.00 95.44 79 ARG A CA 1
ATOM 649 C C . ARG A 1 79 ? -2.676 -2.891 -1.655 1.00 95.44 79 ARG A C 1
ATOM 651 O O . ARG A 1 79 ? -2.627 -2.535 -2.834 1.00 95.44 79 ARG A O 1
ATOM 658 N N . PHE A 1 80 ? -2.997 -2.042 -0.679 1.00 94.31 80 PHE A N 1
ATOM 659 C CA . PHE A 1 80 ? -3.591 -0.723 -0.912 1.00 94.31 80 PHE A CA 1
ATOM 660 C C . PHE A 1 80 ? -2.782 0.425 -0.301 1.00 94.31 80 PHE A C 1
ATOM 662 O O . PHE A 1 80 ? -2.758 0.608 0.915 1.00 94.31 80 PHE A O 1
ATOM 669 N N . LEU A 1 81 ? -2.250 1.309 -1.147 1.00 91.38 81 LEU A N 1
ATOM 670 C CA . LEU A 1 81 ? -1.529 2.503 -0.699 1.00 91.38 81 LEU A CA 1
ATOM 671 C C . LEU A 1 81 ? -2.470 3.708 -0.506 1.00 91.38 81 LEU A C 1
ATOM 673 O O . LEU A 1 81 ? -2.611 4.569 -1.388 1.00 91.38 81 LEU A O 1
ATOM 677 N N . GLY A 1 82 ? -3.123 3.760 0.657 1.00 87.25 82 GLY A N 1
ATOM 678 C CA . GLY A 1 82 ? -4.072 4.813 1.026 1.00 87.25 82 GLY A CA 1
ATOM 679 C C . GLY A 1 82 ? -5.363 4.741 0.204 1.00 87.25 82 GLY A C 1
ATOM 680 O O . GLY A 1 82 ? -5.960 3.675 0.036 1.00 87.25 82 GLY A O 1
ATOM 681 N N . GLN A 1 83 ? -5.814 5.872 -0.345 1.00 86.81 83 GLN A N 1
ATOM 682 C CA . GLN A 1 83 ? -7.044 5.963 -1.154 1.00 86.81 83 GLN A CA 1
ATOM 683 C C . GLN A 1 83 ? -6.848 5.618 -2.641 1.00 86.81 83 GLN A C 1
ATOM 685 O O . GLN A 1 83 ? -7.786 5.689 -3.432 1.00 86.81 83 GLN A O 1
ATOM 690 N N . ARG A 1 84 ? -5.639 5.216 -3.048 1.00 90.25 84 ARG A N 1
ATOM 691 C CA . ARG A 1 84 ? -5.352 4.914 -4.454 1.00 90.25 84 ARG A CA 1
ATOM 692 C C . ARG A 1 84 ? -6.132 3.694 -4.932 1.00 90.25 84 ARG A C 1
ATOM 694 O O . ARG A 1 84 ? -6.312 2.718 -4.202 1.00 90.25 84 ARG A O 1
ATOM 701 N N . VAL A 1 85 ? -6.584 3.773 -6.181 1.00 90.75 85 VAL A N 1
ATOM 702 C CA . VAL A 1 85 ? -7.288 2.676 -6.857 1.00 90.75 85 VAL A CA 1
ATOM 703 C C . VAL A 1 85 ? -6.329 1.646 -7.440 1.00 90.75 85 VAL A C 1
ATOM 705 O O . VAL A 1 85 ? -6.745 0.533 -7.690 1.00 90.75 85 VAL A O 1
ATOM 708 N N . TYR A 1 86 ? -5.054 1.970 -7.640 1.00 92.69 86 TYR A N 1
ATOM 709 C CA . TYR A 1 86 ? -4.068 0.999 -8.116 1.00 92.69 86 TYR A CA 1
ATOM 710 C C . TYR A 1 86 ? -3.469 0.224 -6.950 1.00 92.69 86 TYR A C 1
ATOM 712 O O . TYR A 1 86 ? -3.213 0.803 -5.890 1.00 92.69 86 TYR A O 1
ATOM 720 N N . LEU A 1 87 ? -3.230 -1.071 -7.165 1.00 93.56 87 LEU A N 1
ATOM 721 C CA . LEU A 1 87 ? -2.545 -1.913 -6.187 1.00 93.56 87 LEU A CA 1
ATOM 722 C C . LEU A 1 87 ? -1.132 -1.379 -5.927 1.00 93.56 87 LEU A C 1
ATOM 724 O O . LEU A 1 87 ? -0.451 -0.909 -6.844 1.00 93.56 87 LEU A O 1
ATOM 728 N N . GLY A 1 88 ? -0.685 -1.470 -4.673 1.00 94.25 88 GLY A N 1
ATOM 729 C CA . GLY A 1 88 ? 0.617 -0.957 -4.242 1.00 94.25 88 GLY A CA 1
ATOM 730 C C . GLY A 1 88 ? 1.764 -1.501 -5.094 1.00 94.25 88 GLY A C 1
ATOM 731 O O . GLY A 1 88 ? 2.606 -0.731 -5.551 1.00 94.25 88 GLY A O 1
ATOM 732 N N . ALA A 1 89 ? 1.743 -2.805 -5.388 1.00 94.38 89 ALA A N 1
ATOM 733 C CA . ALA A 1 89 ? 2.748 -3.461 -6.222 1.00 94.38 89 ALA A CA 1
ATOM 734 C C . ALA A 1 89 ? 2.857 -2.844 -7.627 1.00 94.38 89 ALA A C 1
ATOM 736 O O . ALA A 1 89 ? 3.963 -2.619 -8.115 1.00 94.38 89 ALA A O 1
ATOM 737 N N . ILE A 1 90 ? 1.721 -2.505 -8.250 1.00 93.19 90 ILE A N 1
ATOM 738 C CA . ILE A 1 90 ? 1.681 -1.856 -9.570 1.00 93.19 90 ILE A CA 1
ATOM 739 C C . ILE A 1 90 ? 2.312 -0.476 -9.494 1.00 93.19 90 ILE A C 1
ATOM 741 O O . ILE A 1 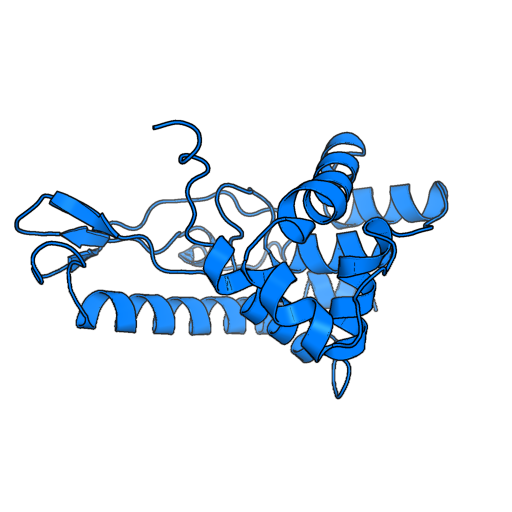90 ? 3.170 -0.142 -10.308 1.00 93.19 90 ILE A O 1
ATOM 745 N N . LEU A 1 91 ? 1.919 0.311 -8.491 1.00 93.38 91 LEU A N 1
ATOM 746 C CA . LEU A 1 91 ? 2.463 1.647 -8.298 1.00 93.38 91 LEU A CA 1
ATOM 747 C C . LEU A 1 91 ? 3.981 1.596 -8.105 1.00 93.38 91 LEU A C 1
ATOM 749 O O . LEU A 1 91 ? 4.690 2.339 -8.780 1.00 93.38 91 LEU A O 1
ATOM 753 N N . VAL A 1 92 ? 4.488 0.724 -7.228 1.00 93.56 92 VAL A N 1
ATOM 754 C CA . VAL A 1 92 ? 5.930 0.570 -6.962 1.00 93.56 92 VAL A CA 1
ATOM 755 C C . VAL A 1 92 ? 6.674 0.195 -8.238 1.00 93.56 92 VAL A C 1
ATOM 757 O O . VAL A 1 92 ? 7.604 0.888 -8.654 1.00 93.56 92 VAL A O 1
ATOM 760 N N . PHE A 1 93 ? 6.228 -0.872 -8.892 1.00 92.06 93 PHE A N 1
ATOM 761 C CA . PHE A 1 93 ? 6.918 -1.432 -10.037 1.00 92.06 93 PHE A CA 1
ATOM 762 C C . PHE A 1 93 ? 6.923 -0.494 -11.246 1.00 92.06 93 PHE A C 1
ATOM 764 O O . PHE A 1 93 ? 7.982 -0.202 -11.804 1.00 92.06 93 PHE A O 1
ATOM 771 N N . ILE A 1 94 ? 5.758 0.037 -11.628 1.00 92.12 94 ILE A N 1
ATOM 772 C CA . ILE A 1 94 ? 5.657 0.965 -12.758 1.00 92.12 94 ILE A CA 1
ATOM 773 C C . ILE A 1 94 ? 6.446 2.246 -12.466 1.00 92.12 94 ILE A C 1
ATOM 775 O O . ILE A 1 94 ? 7.157 2.722 -13.349 1.00 92.12 94 ILE A O 1
ATOM 779 N N . SER A 1 95 ? 6.405 2.774 -11.236 1.00 92.38 95 SER A N 1
ATOM 780 C CA . SER A 1 95 ? 7.193 3.964 -10.873 1.00 92.38 95 SER A CA 1
ATOM 781 C C . SER A 1 95 ? 8.698 3.724 -10.992 1.00 92.38 95 SER A C 1
ATOM 783 O O . SER A 1 95 ? 9.416 4.595 -11.477 1.00 92.38 95 SER A O 1
ATOM 785 N N . ALA A 1 96 ? 9.183 2.539 -10.616 1.00 91.25 96 ALA A N 1
ATOM 786 C CA . ALA A 1 96 ? 10.593 2.189 -10.766 1.00 91.25 96 ALA A CA 1
ATOM 787 C C . ALA A 1 96 ? 11.013 2.038 -12.232 1.00 91.25 96 ALA A C 1
ATOM 789 O O . ALA A 1 96 ? 12.126 2.413 -12.602 1.00 91.25 96 ALA A O 1
ATOM 790 N N . MET A 1 97 ? 10.119 1.522 -13.078 1.00 89.69 97 MET A N 1
ATOM 791 C CA . MET A 1 97 ? 10.363 1.372 -14.515 1.00 89.69 97 MET A CA 1
ATOM 792 C C . MET A 1 97 ? 10.199 2.674 -15.302 1.00 89.69 97 MET A C 1
ATOM 794 O O . MET A 1 97 ? 10.663 2.752 -16.440 1.00 89.69 97 MET A O 1
ATOM 798 N N . LEU A 1 98 ? 9.530 3.673 -14.722 1.00 87.50 98 LEU A N 1
ATOM 799 C CA . LEU A 1 98 ? 9.217 4.934 -15.383 1.00 87.50 98 LEU A CA 1
ATOM 800 C C . LEU A 1 98 ? 10.398 5.892 -15.510 1.00 87.50 98 LEU A C 1
ATOM 802 O O . LEU A 1 98 ? 10.363 6.680 -16.451 1.00 87.50 98 LEU A O 1
ATOM 806 N N . GLY A 1 99 ? 11.369 5.848 -14.588 1.00 78.00 99 GLY A N 1
ATOM 807 C CA . GLY A 1 99 ? 12.454 6.827 -14.392 1.00 78.00 99 GLY A CA 1
ATOM 808 C C . GLY A 1 99 ? 12.762 7.738 -15.590 1.00 78.00 99 GLY A C 1
ATOM 809 O O . GLY A 1 99 ? 12.048 8.711 -15.860 1.00 78.00 99 GLY A O 1
ATOM 810 N N . ASP A 1 100 ? 13.810 7.390 -16.323 1.00 75.38 100 ASP A N 1
ATOM 811 C CA . ASP A 1 100 ? 14.274 7.990 -17.578 1.00 75.38 100 ASP A CA 1
ATOM 812 C C . ASP A 1 100 ? 13.669 7.303 -18.818 1.00 75.38 100 ASP A C 1
ATOM 814 O O . ASP A 1 100 ? 14.198 7.389 -19.921 1.00 75.38 100 ASP A O 1
ATOM 818 N N . ALA A 1 101 ? 12.532 6.613 -18.663 1.00 84.88 101 ALA A N 1
ATOM 819 C CA . ALA A 1 101 ? 11.925 5.856 -19.749 1.00 84.88 101 ALA A CA 1
ATOM 820 C C . ALA A 1 101 ? 11.629 6.740 -20.974 1.00 84.88 101 ALA A C 1
ATOM 822 O O . ALA A 1 101 ? 11.020 7.813 -20.850 1.00 84.88 101 ALA A O 1
ATOM 823 N N . SER A 1 102 ? 11.988 6.235 -22.158 1.00 88.38 102 SER A N 1
ATOM 824 C CA . SER A 1 102 ? 11.650 6.845 -23.446 1.00 88.38 102 SER A CA 1
ATOM 825 C C . SER A 1 102 ? 10.127 6.950 -23.641 1.00 88.38 102 SER A C 1
ATOM 827 O O . SER A 1 102 ? 9.368 6.187 -23.027 1.00 88.38 102 SER A O 1
ATOM 829 N N . PRO A 1 103 ? 9.635 7.842 -24.523 1.00 89.62 103 PRO A N 1
ATOM 830 C CA . PRO A 1 103 ? 8.202 7.966 -24.799 1.00 89.62 103 PRO A CA 1
ATOM 831 C C . PRO A 1 103 ? 7.533 6.643 -25.205 1.00 89.62 103 PRO A C 1
ATOM 833 O O . PRO A 1 103 ? 6.432 6.335 -24.745 1.00 89.62 103 PRO A O 1
ATOM 836 N N . SER A 1 104 ? 8.212 5.814 -26.005 1.00 90.31 104 SER A N 1
ATOM 837 C CA . SER A 1 104 ? 7.713 4.493 -26.411 1.00 90.31 104 SER A CA 1
ATOM 838 C C . SER A 1 104 ? 7.589 3.532 -25.226 1.00 90.31 104 SER A C 1
ATOM 840 O O . SER A 1 104 ? 6.566 2.860 -25.072 1.00 90.31 104 SER A O 1
ATOM 842 N N . ARG A 1 105 ? 8.582 3.511 -24.329 1.00 89.31 105 ARG A N 1
ATOM 843 C CA . ARG A 1 105 ? 8.540 2.702 -23.104 1.00 89.31 105 ARG A CA 1
ATOM 844 C C . ARG A 1 105 ? 7.448 3.180 -22.148 1.00 89.31 105 ARG A C 1
ATOM 846 O O . ARG A 1 105 ? 6.761 2.346 -21.563 1.00 89.31 105 ARG A O 1
ATOM 853 N N . ARG A 1 106 ? 7.231 4.494 -22.027 1.00 90.38 106 ARG A N 1
ATOM 854 C CA . ARG A 1 106 ? 6.129 5.059 -21.228 1.00 90.38 106 ARG A CA 1
ATOM 855 C C . ARG A 1 106 ? 4.769 4.597 -21.745 1.00 90.38 106 ARG A C 1
ATOM 857 O O . ARG A 1 106 ? 3.974 4.124 -20.941 1.00 90.38 106 ARG A O 1
ATOM 864 N N . ARG A 1 107 ? 4.526 4.650 -23.060 1.00 91.06 107 ARG A N 1
ATOM 865 C CA . ARG A 1 107 ? 3.281 4.136 -23.666 1.00 91.06 107 ARG A CA 1
ATOM 866 C C . ARG A 1 107 ? 3.062 2.652 -23.371 1.00 91.06 107 ARG A C 1
ATOM 868 O O . ARG A 1 107 ? 1.960 2.255 -23.012 1.00 91.06 107 ARG A O 1
ATOM 875 N N . ARG A 1 108 ? 4.120 1.836 -23.434 1.00 89.69 108 ARG A N 1
ATOM 876 C CA . ARG A 1 108 ? 4.033 0.411 -23.075 1.00 89.69 108 ARG A CA 1
ATOM 877 C C . ARG A 1 108 ? 3.649 0.211 -21.606 1.00 89.69 108 ARG A C 1
ATOM 879 O O . ARG A 1 108 ? 2.786 -0.607 -21.314 1.00 89.69 108 ARG A O 1
ATOM 886 N N . LEU A 1 109 ? 4.249 0.972 -20.689 1.00 90.00 109 LEU A N 1
ATOM 887 C CA . LEU A 1 109 ? 3.903 0.915 -19.263 1.00 90.00 109 LEU A CA 1
ATOM 888 C C . LEU A 1 109 ? 2.451 1.347 -19.007 1.00 90.00 109 LEU A C 1
ATOM 890 O O . LEU A 1 109 ? 1.775 0.706 -18.207 1.00 90.00 109 LEU A O 1
ATOM 894 N N . GLN A 1 110 ? 1.963 2.380 -19.704 1.00 91.25 110 GLN A N 1
ATOM 895 C CA . GLN A 1 110 ? 0.560 2.815 -19.643 1.00 91.25 110 GLN A CA 1
ATOM 896 C C . GLN A 1 110 ? -0.387 1.690 -20.064 1.00 91.25 110 GLN A C 1
ATOM 898 O O . GLN A 1 110 ? -1.270 1.324 -19.294 1.00 91.25 110 GLN A O 1
ATOM 903 N N . ALA A 1 111 ? -0.148 1.087 -21.234 1.00 88.88 111 ALA A N 1
ATOM 904 C CA . ALA A 1 111 ? -0.962 -0.013 -21.747 1.00 88.88 111 ALA A CA 1
ATOM 905 C C . ALA A 1 111 ? -0.988 -1.216 -20.791 1.00 88.88 111 ALA A C 1
ATOM 907 O O . ALA A 1 111 ? -2.034 -1.815 -20.577 1.00 88.88 111 ALA A O 1
ATOM 908 N N . MET A 1 112 ? 0.146 -1.537 -20.161 1.00 86.25 112 MET A N 1
ATOM 909 C CA . MET A 1 112 ? 0.246 -2.682 -19.254 1.00 86.25 112 MET A CA 1
ATOM 910 C C . MET A 1 112 ? -0.539 -2.528 -17.953 1.00 86.25 112 MET A C 1
ATOM 912 O O . MET A 1 112 ? -1.037 -3.520 -17.434 1.00 86.25 112 MET A O 1
ATOM 916 N N . CYS A 1 113 ? -0.597 -1.322 -17.385 1.00 86.31 113 CYS A N 1
ATOM 917 C CA . CYS A 1 113 ? -1.278 -1.099 -16.106 1.00 86.31 113 CYS A CA 1
ATOM 918 C C . CYS A 1 113 ? -2.643 -0.416 -16.248 1.00 86.31 113 CYS A C 1
ATOM 920 O O . CYS A 1 113 ? -3.350 -0.284 -15.252 1.00 86.31 113 CYS A O 1
ATOM 922 N N . GLY A 1 114 ? -3.014 0.031 -17.452 1.00 88.56 114 GLY A N 1
ATOM 923 C CA . GLY A 1 114 ? -4.248 0.775 -17.711 1.00 88.56 114 GLY A CA 1
ATOM 924 C C . GLY A 1 114 ? -4.244 2.206 -17.162 1.00 88.56 114 GLY A C 1
ATOM 925 O O . GLY A 1 114 ? -5.304 2.821 -17.043 1.00 88.56 114 GLY A O 1
ATOM 926 N N . ALA A 1 115 ? -3.075 2.741 -16.794 1.00 91.00 115 ALA A N 1
ATOM 927 C CA . ALA A 1 115 ? -2.937 4.103 -16.288 1.00 91.00 115 ALA A CA 1
ATOM 928 C C . ALA A 1 115 ? -2.605 5.089 -17.408 1.00 91.00 115 ALA A C 1
ATOM 930 O O . ALA A 1 115 ? -1.698 4.856 -18.204 1.00 91.00 115 ALA A O 1
ATOM 931 N N . ASP A 1 116 ? -3.291 6.230 -17.418 1.00 91.81 116 ASP A N 1
ATOM 932 C CA . ASP A 1 116 ? -2.999 7.328 -18.337 1.00 91.81 116 ASP A CA 1
ATOM 933 C C . ASP A 1 116 ? -1.700 8.077 -17.968 1.00 91.81 116 ASP A C 1
ATOM 935 O O . ASP A 1 116 ? -1.133 7.941 -16.874 1.00 91.81 116 ASP A O 1
ATOM 939 N N . ALA A 1 117 ? -1.221 8.918 -18.890 1.00 90.94 117 ALA A N 1
ATOM 940 C CA . ALA A 1 117 ? -0.014 9.722 -18.688 1.00 90.94 117 ALA A CA 1
ATOM 941 C C . ALA A 1 117 ? -0.096 10.611 -17.436 1.00 90.94 117 ALA A C 1
ATOM 943 O O . ALA A 1 117 ? 0.886 10.746 -16.702 1.00 90.94 117 ALA A O 1
ATOM 944 N N . ARG A 1 118 ? -1.280 11.170 -17.155 1.00 92.94 118 ARG A N 1
ATOM 945 C CA . ARG A 1 118 ? -1.526 12.036 -15.995 1.00 92.94 118 ARG A CA 1
ATOM 946 C C . ARG A 1 118 ? -1.388 11.274 -14.679 1.00 92.94 118 ARG A C 1
ATOM 948 O O . ARG A 1 118 ? -0.851 11.797 -13.706 1.00 92.94 118 ARG A O 1
ATOM 955 N N . THR A 1 119 ? -1.859 10.037 -14.621 1.00 93.12 119 THR A N 1
ATOM 956 C CA . THR A 1 119 ? -1.770 9.155 -13.453 1.00 93.12 119 THR A CA 1
ATOM 957 C C . THR A 1 119 ? -0.329 8.751 -13.192 1.00 93.12 119 THR A C 1
ATOM 959 O O . THR A 1 119 ? 0.128 8.862 -12.055 1.00 93.12 119 THR A O 1
ATOM 962 N N . LEU A 1 120 ? 0.421 8.394 -14.237 1.00 91.88 120 LEU A N 1
ATOM 963 C CA . LEU A 1 120 ? 1.852 8.114 -14.108 1.00 91.88 120 LEU A CA 1
ATOM 964 C C . LEU A 1 120 ? 2.648 9.353 -13.663 1.00 91.88 120 LEU A C 1
ATOM 966 O O . LEU A 1 120 ? 3.536 9.245 -12.816 1.00 91.88 120 LEU A O 1
ATOM 970 N N . GLY A 1 121 ? 2.290 10.541 -14.164 1.00 91.12 121 GLY A N 1
ATOM 971 C CA . GLY A 1 121 ? 2.834 11.819 -13.696 1.00 91.12 121 GLY A CA 1
ATOM 972 C C . GLY A 1 121 ? 2.570 12.060 -12.206 1.00 91.12 121 GLY A C 1
ATOM 973 O O . GLY A 1 121 ? 3.496 12.380 -11.463 1.00 91.12 121 GLY A O 1
ATOM 974 N N . ARG A 1 122 ? 1.339 11.807 -11.739 1.00 91.88 122 ARG A N 1
ATOM 975 C CA . ARG A 1 122 ? 0.972 11.901 -10.315 1.00 91.88 122 ARG A CA 1
ATOM 976 C C . ARG A 1 122 ? 1.753 10.924 -9.438 1.00 91.88 122 ARG A C 1
ATOM 978 O O . ARG A 1 122 ? 2.112 11.277 -8.319 1.00 91.88 122 ARG A O 1
ATOM 985 N N . TRP A 1 123 ? 2.038 9.709 -9.909 1.00 92.75 123 TRP A N 1
ATOM 986 C CA . TRP A 1 123 ? 2.864 8.761 -9.148 1.00 92.75 123 TRP A CA 1
ATOM 987 C C . TRP A 1 123 ? 4.302 9.242 -9.036 1.00 92.75 123 TRP A C 1
ATOM 989 O O . TRP A 1 123 ? 4.850 9.254 -7.937 1.00 92.75 123 TRP A O 1
ATOM 999 N N . ARG A 1 124 ? 4.884 9.699 -10.150 1.00 90.12 124 ARG A N 1
ATOM 1000 C CA . ARG A 1 124 ? 6.225 10.291 -10.174 1.00 90.12 124 ARG A CA 1
ATOM 1001 C C . ARG A 1 124 ? 6.326 11.465 -9.199 1.00 90.12 124 ARG A C 1
ATOM 1003 O O . ARG A 1 124 ? 7.236 11.481 -8.379 1.00 90.12 124 ARG A O 1
ATOM 1010 N N . GLN A 1 125 ? 5.369 12.392 -9.250 1.00 90.69 125 GLN A N 1
ATOM 1011 C CA . GLN A 1 125 ? 5.311 13.537 -8.343 1.00 90.69 125 GLN A CA 1
ATOM 1012 C C . GLN A 1 125 ? 5.142 13.105 -6.884 1.00 90.69 125 GLN A C 1
ATOM 1014 O O . GLN A 1 125 ? 5.803 13.649 -6.006 1.00 90.69 125 GLN A O 1
ATOM 1019 N N . TRP A 1 126 ? 4.292 12.111 -6.611 1.00 92.25 126 TRP A N 1
ATOM 1020 C CA . TRP A 1 126 ? 4.112 11.609 -5.252 1.00 92.25 126 TRP A CA 1
ATOM 1021 C C . TRP A 1 126 ? 5.414 11.047 -4.684 1.00 92.25 126 TRP A C 1
ATOM 1023 O O . TRP A 1 126 ? 5.787 11.411 -3.574 1.00 92.25 126 TRP A O 1
ATOM 1033 N N . TRP A 1 127 ? 6.135 10.218 -5.444 1.00 92.06 127 TRP A N 1
ATOM 1034 C CA . TRP A 1 127 ? 7.443 9.724 -5.016 1.00 92.06 127 TRP A CA 1
ATOM 1035 C C . TRP A 1 127 ? 8.423 10.864 -4.768 1.00 92.06 127 TRP A C 1
ATOM 1037 O O . TRP A 1 127 ? 9.120 10.863 -3.755 1.00 92.06 127 TRP A O 1
ATOM 1047 N N . SER A 1 128 ? 8.451 11.850 -5.667 1.00 89.19 128 SER A N 1
ATOM 1048 C CA . SER A 1 128 ? 9.496 12.857 -5.625 1.00 89.19 128 SER A CA 1
ATOM 1049 C C . SER A 1 128 ? 9.266 13.990 -4.629 1.00 89.19 128 SER A C 1
ATOM 1051 O O . SER A 1 128 ? 10.233 14.531 -4.097 1.00 89.19 128 SER A O 1
ATOM 1053 N N . ALA A 1 129 ? 8.008 14.368 -4.403 1.00 89.06 129 ALA A N 1
ATOM 1054 C CA . ALA A 1 129 ? 7.630 15.539 -3.614 1.00 89.06 129 ALA A CA 1
ATOM 1055 C C . ALA A 1 129 ? 6.882 15.190 -2.322 1.00 89.06 129 ALA A C 1
ATOM 1057 O O . ALA A 1 129 ? 6.954 15.944 -1.359 1.00 89.06 129 ALA A O 1
ATOM 1058 N N . THR A 1 130 ? 6.153 14.070 -2.279 1.00 91.12 130 THR A N 1
ATOM 1059 C CA . THR A 1 130 ? 5.381 13.683 -1.088 1.00 91.12 130 THR A CA 1
ATOM 1060 C C . THR A 1 130 ? 6.114 12.632 -0.266 1.00 91.12 130 THR A C 1
ATOM 1062 O O . THR A 1 130 ? 6.348 12.840 0.918 1.00 91.12 130 THR A O 1
ATOM 1065 N N . PHE A 1 131 ? 6.486 11.502 -0.872 1.00 91.88 131 PHE A N 1
ATOM 1066 C CA . PHE A 1 131 ? 7.140 10.397 -0.172 1.00 91.88 131 PHE A CA 1
ATOM 1067 C C . PHE A 1 131 ? 8.488 10.821 0.416 1.00 91.88 131 PHE A C 1
ATOM 1069 O O . PHE A 1 131 ? 8.754 10.524 1.579 1.00 91.88 131 PHE A O 1
ATOM 1076 N N . SER A 1 132 ? 9.277 11.591 -0.338 1.00 90.38 132 SER A N 1
ATOM 1077 C CA . SER A 1 132 ? 10.552 12.170 0.109 1.00 90.38 132 SER A CA 1
ATOM 1078 C C . SER A 1 132 ? 10.435 13.052 1.359 1.00 90.38 132 SER A C 1
ATOM 1080 O O . SER A 1 132 ? 11.417 13.250 2.065 1.00 90.38 132 SER A O 1
ATOM 1082 N N . GLN A 1 133 ? 9.239 13.553 1.678 1.00 91.06 133 GLN A N 1
ATOM 1083 C CA . GLN A 1 133 ? 9.001 14.373 2.867 1.00 91.06 133 GLN A CA 1
ATOM 1084 C C . GLN A 1 133 ? 8.450 13.584 4.059 1.00 91.06 133 GLN A C 1
ATOM 1086 O O . GLN A 1 133 ? 8.366 14.116 5.168 1.00 91.06 133 GLN A O 1
ATOM 1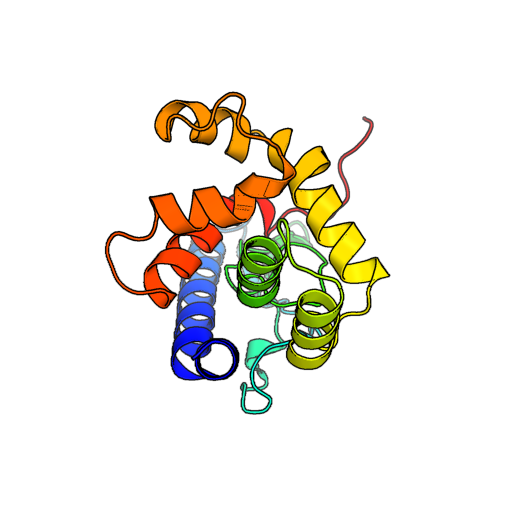091 N N . THR A 1 134 ? 8.096 12.311 3.865 1.00 92.56 134 THR A N 1
ATOM 1092 C CA . THR A 1 134 ? 7.550 11.465 4.933 1.00 92.56 134 THR A CA 1
ATOM 1093 C C . THR A 1 134 ? 8.610 11.104 5.971 1.00 92.56 134 THR A C 1
ATOM 1095 O O . THR A 1 134 ? 9.788 10.946 5.651 1.00 92.56 134 THR A O 1
ATOM 1098 N N . ALA A 1 135 ? 8.176 10.885 7.216 1.00 93.00 135 ALA A N 1
ATOM 1099 C CA . ALA A 1 135 ? 9.043 10.348 8.267 1.00 93.00 135 ALA A CA 1
ATOM 1100 C C . ALA A 1 135 ? 9.678 9.007 7.854 1.00 93.00 135 ALA A C 1
ATOM 1102 O O . ALA A 1 135 ? 10.862 8.794 8.090 1.00 93.00 135 ALA A O 1
ATOM 1103 N N . VAL A 1 136 ? 8.924 8.158 7.141 1.00 92.94 136 VAL A N 1
ATOM 1104 C CA . VAL A 1 136 ? 9.419 6.891 6.575 1.00 92.94 136 VAL A CA 1
ATOM 1105 C C . VAL A 1 136 ? 10.685 7.115 5.746 1.00 92.94 136 VAL A C 1
ATOM 1107 O O . VAL A 1 136 ? 11.698 6.463 5.987 1.00 92.94 136 VAL A O 1
ATOM 1110 N N . TRP A 1 137 ? 10.664 8.058 4.799 1.00 92.62 137 TRP A N 1
ATOM 1111 C CA . TRP A 1 137 ? 11.833 8.345 3.966 1.00 92.62 137 TRP A CA 1
ATOM 1112 C C . TRP A 1 137 ? 12.976 8.999 4.745 1.00 92.62 137 TRP A C 1
ATOM 1114 O O . TRP A 1 137 ? 14.134 8.623 4.563 1.00 92.62 137 TRP A O 1
ATOM 1124 N N . LYS A 1 138 ? 12.668 9.946 5.636 1.00 92.31 138 LYS A N 1
ATOM 1125 C CA . LYS A 1 138 ? 13.683 10.637 6.448 1.00 92.31 138 LYS A CA 1
ATOM 1126 C C . LYS A 1 138 ? 14.458 9.666 7.344 1.00 92.31 138 LYS A C 1
ATOM 1128 O O . LYS A 1 138 ? 15.665 9.808 7.485 1.00 92.31 138 LYS A O 1
ATOM 1133 N N . THR A 1 139 ? 13.794 8.643 7.881 1.00 93.00 139 THR A N 1
ATOM 1134 C CA . THR A 1 139 ? 14.444 7.590 8.676 1.00 93.00 139 THR A CA 1
ATOM 1135 C C . THR A 1 139 ? 15.171 6.559 7.811 1.00 93.00 139 THR A C 1
ATOM 1137 O O . THR A 1 139 ? 16.231 6.070 8.198 1.00 93.00 139 THR A O 1
ATOM 1140 N N . LEU A 1 140 ? 14.612 6.196 6.654 1.00 91.69 140 LEU A N 1
ATOM 1141 C CA . LEU A 1 140 ? 15.156 5.127 5.813 1.00 91.69 140 LEU A CA 1
ATOM 1142 C C . LEU A 1 140 ? 16.341 5.576 4.952 1.00 91.69 140 LEU A C 1
ATOM 1144 O O . LEU A 1 140 ? 17.295 4.820 4.784 1.00 91.69 140 LEU A O 1
ATOM 1148 N N . SER A 1 141 ? 16.284 6.781 4.386 1.00 91.31 141 SER A N 1
ATOM 1149 C CA . SER A 1 141 ? 17.254 7.224 3.380 1.00 91.31 141 SER A CA 1
ATOM 1150 C C . SER A 1 141 ? 18.710 7.256 3.869 1.00 91.31 141 SER A C 1
ATOM 1152 O O . SER A 1 141 ? 19.557 6.810 3.095 1.00 91.31 141 SER A O 1
ATOM 1154 N N . PRO A 1 142 ? 19.046 7.640 5.122 1.00 91.69 142 PRO A N 1
ATOM 1155 C CA . PRO A 1 142 ? 20.424 7.549 5.614 1.00 91.69 142 PRO A CA 1
ATOM 1156 C C . PRO A 1 142 ? 20.898 6.100 5.755 1.00 91.69 142 PRO A C 1
ATOM 1158 O O . PRO A 1 142 ? 22.023 5.782 5.388 1.00 91.69 142 PRO A O 1
ATOM 1161 N N . ARG A 1 143 ? 20.018 5.197 6.212 1.00 90.12 143 ARG A N 1
ATOM 1162 C CA . ARG A 1 143 ? 20.335 3.770 6.413 1.00 90.12 143 ARG A CA 1
ATOM 1163 C C . ARG A 1 143 ? 20.634 3.040 5.108 1.00 90.12 143 ARG A C 1
ATOM 1165 O O . ARG A 1 143 ? 21.362 2.057 5.113 1.00 90.12 143 ARG A O 1
ATOM 1172 N N . LEU A 1 144 ? 20.054 3.510 4.007 1.00 87.81 144 LEU A N 1
ATOM 1173 C CA . LEU A 1 144 ? 20.289 2.968 2.670 1.00 87.81 144 LEU A CA 1
ATOM 1174 C C . LEU A 1 144 ? 21.336 3.764 1.877 1.00 87.81 144 LEU A C 1
ATOM 1176 O O . LEU A 1 144 ? 21.517 3.485 0.701 1.00 87.81 144 LEU A O 1
ATOM 1180 N N . ALA A 1 145 ? 21.996 4.763 2.475 1.00 89.25 145 ALA A N 1
ATOM 1181 C CA . ALA A 1 145 ? 22.891 5.680 1.760 1.00 89.25 145 ALA A CA 1
ATOM 1182 C C . ALA A 1 145 ? 22.233 6.338 0.521 1.00 89.25 145 ALA A C 1
ATOM 1184 O O . ALA A 1 145 ? 22.867 6.566 -0.505 1.00 89.25 145 ALA A O 1
ATOM 1185 N N . LEU A 1 146 ? 20.936 6.659 0.621 1.00 87.12 146 LEU A N 1
ATOM 1186 C CA . LEU A 1 146 ? 20.133 7.291 -0.437 1.00 87.12 146 LEU A CA 1
ATOM 1187 C C . LEU A 1 146 ? 19.912 8.796 -0.217 1.00 87.12 146 LEU A C 1
ATOM 1189 O O . LEU A 1 146 ? 19.056 9.409 -0.863 1.00 87.12 146 LEU A O 1
ATOM 1193 N N . VAL A 1 147 ? 20.647 9.410 0.708 1.00 82.75 147 VAL A N 1
ATOM 1194 C CA . VAL A 1 147 ? 20.589 10.860 0.932 1.00 82.75 147 VAL A CA 1
ATOM 1195 C C . VAL A 1 147 ? 21.095 11.580 -0.322 1.00 82.75 147 VAL A C 1
ATOM 1197 O O . VAL A 1 147 ? 22.109 11.201 -0.896 1.00 82.75 147 VAL A O 1
ATOM 1200 N N . GLY A 1 148 ? 20.359 12.595 -0.786 1.00 78.19 148 GLY A N 1
ATOM 1201 C CA . GLY A 1 148 ? 20.712 13.361 -1.991 1.00 78.19 148 GLY A CA 1
ATOM 1202 C C . GLY A 1 148 ? 20.393 12.668 -3.322 1.00 78.19 148 GLY A C 1
ATOM 1203 O O . GLY A 1 148 ? 20.585 13.258 -4.384 1.00 78.19 148 GLY A O 1
ATOM 1204 N N . VAL A 1 149 ? 19.859 11.444 -3.297 1.00 79.62 149 VAL A N 1
ATOM 1205 C CA . VAL A 1 149 ? 19.431 10.744 -4.512 1.00 79.62 149 VAL A CA 1
ATOM 1206 C C . VAL A 1 149 ? 18.334 11.540 -5.225 1.00 79.62 149 VAL A C 1
ATOM 1208 O O . VAL A 1 149 ? 17.360 11.944 -4.579 1.00 79.62 149 VAL A O 1
ATOM 1211 N N . PRO A 1 150 ? 18.415 11.716 -6.562 1.00 80.69 150 PRO A N 1
ATOM 1212 C CA . PRO A 1 150 ? 17.374 12.397 -7.311 1.00 80.69 150 PRO A CA 1
ATOM 1213 C C . PRO A 1 150 ? 16.019 11.757 -7.038 1.00 80.69 150 PRO A C 1
ATOM 1215 O O . PRO A 1 150 ? 15.824 10.560 -7.268 1.00 80.69 150 PRO A O 1
ATOM 1218 N N . CYS A 1 151 ? 15.065 12.568 -6.594 1.00 74.94 151 CYS A N 1
ATOM 1219 C CA . CYS A 1 151 ? 13.769 12.115 -6.102 1.00 74.94 151 CYS A CA 1
ATOM 1220 C C . CYS A 1 151 ? 12.987 11.240 -7.110 1.00 74.94 151 CYS A C 1
ATOM 1222 O O . CYS A 1 151 ? 12.181 10.391 -6.737 1.00 74.94 151 CYS A O 1
ATOM 1224 N N . LEU A 1 152 ? 13.265 11.403 -8.406 1.00 76.12 152 LEU A N 1
ATOM 1225 C CA . LEU A 1 152 ? 12.694 10.612 -9.503 1.00 76.12 152 LEU A CA 1
ATOM 1226 C C . LEU A 1 152 ? 13.186 9.162 -9.559 1.00 76.12 152 LEU A C 1
ATOM 1228 O O . LEU A 1 152 ? 12.546 8.316 -10.178 1.00 76.12 152 LEU A O 1
ATOM 1232 N N . SER A 1 153 ? 14.325 8.882 -8.932 1.00 84.62 153 SER A N 1
ATOM 1233 C CA . SER A 1 153 ? 14.954 7.564 -8.908 1.00 84.62 153 SER A CA 1
ATOM 1234 C C . SER A 1 153 ? 14.633 6.766 -7.642 1.00 84.62 153 SER A C 1
ATOM 1236 O O . SER A 1 153 ? 14.912 5.568 -7.616 1.00 84.62 153 SER A O 1
ATOM 1238 N N . ILE A 1 154 ? 13.971 7.376 -6.644 1.00 89.12 154 ILE A N 1
ATOM 1239 C CA . ILE A 1 154 ? 13.614 6.740 -5.363 1.00 89.12 154 ILE A CA 1
ATOM 1240 C C . ILE A 1 154 ? 12.988 5.346 -5.544 1.00 89.12 154 ILE A C 1
ATOM 1242 O O . ILE A 1 154 ? 13.496 4.407 -4.936 1.00 89.12 154 ILE A O 1
ATOM 1246 N N . PRO A 1 155 ? 11.960 5.135 -6.394 1.00 91.38 155 PRO A N 1
ATOM 1247 C CA . PRO A 1 155 ? 11.324 3.819 -6.496 1.00 91.38 155 PRO A CA 1
ATOM 1248 C C . PRO A 1 155 ? 12.287 2.749 -7.021 1.00 91.38 155 PRO A C 1
ATOM 1250 O O . PRO A 1 155 ? 12.281 1.613 -6.556 1.00 91.38 155 PRO A O 1
ATOM 1253 N N . ARG A 1 156 ? 13.140 3.119 -7.986 1.00 91.12 156 ARG A N 1
ATOM 1254 C CA . ARG A 1 156 ? 14.140 2.221 -8.574 1.00 91.12 156 ARG A CA 1
ATOM 1255 C C . ARG A 1 156 ? 15.242 1.893 -7.574 1.00 91.12 156 ARG A C 1
ATOM 1257 O O . ARG A 1 156 ? 15.660 0.743 -7.515 1.00 91.12 156 ARG A O 1
ATOM 1264 N N . GLN A 1 157 ? 15.698 2.880 -6.805 1.00 90.31 157 GLN A N 1
ATOM 12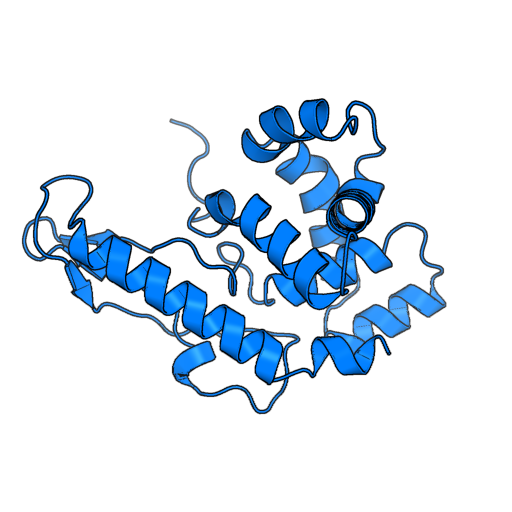65 C CA . GLN A 1 157 ? 16.723 2.666 -5.788 1.00 90.31 157 GLN A CA 1
ATOM 1266 C C . GLN A 1 157 ? 16.197 1.820 -4.631 1.00 90.31 157 GLN A C 1
ATOM 1268 O O . GLN A 1 157 ? 16.857 0.869 -4.235 1.00 90.31 157 GLN A O 1
ATOM 1273 N N . LEU A 1 158 ? 14.973 2.075 -4.160 1.00 91.00 158 LEU A N 1
ATOM 1274 C CA . LEU A 1 158 ? 14.327 1.230 -3.157 1.00 91.00 158 LEU A CA 1
ATOM 1275 C C . LEU A 1 158 ? 14.226 -0.223 -3.624 1.00 91.00 158 LEU A C 1
ATOM 1277 O O . LEU A 1 158 ? 14.583 -1.114 -2.864 1.00 91.00 158 LEU A O 1
ATOM 1281 N N . LEU A 1 159 ? 13.808 -0.471 -4.871 1.00 90.31 159 LEU A N 1
ATOM 1282 C CA . LEU A 1 159 ? 13.810 -1.835 -5.401 1.00 90.31 159 LEU A CA 1
ATOM 1283 C C . LEU A 1 159 ? 15.216 -2.428 -5.425 1.00 90.31 159 LEU A C 1
ATOM 1285 O O . LEU A 1 159 ? 15.391 -3.525 -4.920 1.00 90.31 159 LEU A O 1
ATOM 1289 N N . ARG A 1 160 ? 16.218 -1.707 -5.941 1.00 88.25 160 ARG A N 1
ATOM 1290 C CA . ARG A 1 160 ? 17.610 -2.185 -5.984 1.00 88.25 160 ARG A CA 1
ATOM 1291 C C . ARG A 1 160 ? 18.159 -2.545 -4.607 1.00 88.25 160 ARG A C 1
ATOM 1293 O O . ARG A 1 160 ? 18.791 -3.581 -4.480 1.00 88.25 160 ARG A O 1
ATOM 1300 N N . HIS A 1 161 ? 17.883 -1.742 -3.583 1.00 85.06 161 HIS A N 1
ATOM 1301 C CA . HIS A 1 161 ? 18.306 -2.048 -2.214 1.00 85.06 161 HIS A CA 1
ATOM 1302 C C . HIS A 1 161 ? 17.640 -3.297 -1.638 1.00 85.06 161 HIS A C 1
ATOM 1304 O O . HIS A 1 161 ? 18.215 -3.949 -0.777 1.00 85.06 161 HIS A O 1
ATOM 1310 N N . GLN A 1 162 ? 16.435 -3.626 -2.100 1.00 82.38 162 GLN A N 1
ATOM 1311 C CA . GLN A 1 162 ? 15.716 -4.835 -1.700 1.00 82.38 162 GLN A CA 1
ATOM 1312 C C . GLN A 1 162 ? 16.024 -6.026 -2.625 1.00 82.38 162 GLN A C 1
ATOM 1314 O O . GLN A 1 162 ? 15.612 -7.150 -2.349 1.00 82.38 162 GLN A O 1
ATOM 1319 N N . MET A 1 163 ? 16.746 -5.804 -3.730 1.00 70.50 163 MET A N 1
ATOM 1320 C CA . MET A 1 163 ? 17.189 -6.846 -4.654 1.00 70.50 163 MET A CA 1
ATOM 1321 C C . MET A 1 163 ? 18.428 -7.554 -4.090 1.00 70.50 163 MET A C 1
ATOM 1323 O O . MET A 1 163 ? 19.533 -7.397 -4.594 1.00 70.50 163 MET A O 1
ATOM 1327 N N . GLY A 1 164 ? 18.215 -8.342 -3.036 1.00 62.72 164 GLY A N 1
ATOM 1328 C CA . GLY A 1 164 ? 19.110 -9.426 -2.606 1.00 62.72 164 GLY A CA 1
ATOM 1329 C C . GLY A 1 164 ? 18.616 -10.816 -3.038 1.00 62.72 164 GLY A C 1
ATOM 1330 O O . GLY A 1 164 ? 19.269 -11.811 -2.751 1.00 62.72 164 GLY A O 1
ATOM 1331 N N . GLY A 1 165 ? 17.464 -10.875 -3.721 1.00 72.25 165 GLY A N 1
ATOM 1332 C CA . GLY A 1 165 ? 16.782 -12.093 -4.164 1.00 72.25 165 GLY A CA 1
ATOM 1333 C C . GLY A 1 165 ? 15.903 -11.840 -5.397 1.00 72.25 165 GLY A C 1
ATOM 1334 O O . GLY A 1 165 ? 16.310 -11.174 -6.351 1.00 72.25 165 GLY A O 1
ATOM 1335 N N . SER A 1 166 ? 14.677 -12.356 -5.393 1.00 86.81 166 SER A N 1
ATOM 1336 C CA . SER A 1 166 ? 13.717 -12.233 -6.495 1.00 86.81 166 SER A CA 1
ATOM 1337 C C . SER A 1 166 ? 13.063 -10.843 -6.595 1.00 86.81 166 SER A C 1
ATOM 1339 O O . SER A 1 166 ? 12.963 -10.084 -5.630 1.00 86.81 166 SER A O 1
ATOM 1341 N N . LEU A 1 167 ? 12.519 -10.510 -7.775 1.00 86.25 167 LEU A N 1
ATOM 1342 C CA . LEU A 1 167 ? 11.711 -9.293 -7.971 1.00 86.25 167 LEU A CA 1
ATOM 1343 C C . LEU A 1 167 ? 10.494 -9.237 -7.025 1.00 86.25 167 LEU A C 1
ATOM 1345 O O . LEU A 1 167 ? 10.096 -8.151 -6.601 1.00 86.25 167 LEU A O 1
ATOM 1349 N N . ILE A 1 168 ? 9.909 -10.396 -6.705 1.00 88.81 168 ILE A N 1
ATOM 1350 C CA . ILE A 1 168 ? 8.785 -10.521 -5.771 1.00 88.81 168 ILE A CA 1
ATOM 1351 C C . ILE A 1 168 ? 9.203 -10.055 -4.378 1.00 88.81 168 ILE A C 1
ATOM 1353 O O . ILE A 1 168 ? 8.536 -9.199 -3.797 1.00 88.81 168 ILE A O 1
ATOM 1357 N N . GLU A 1 169 ? 10.325 -10.563 -3.872 1.00 89.56 169 GLU A N 1
ATOM 1358 C CA . GLU A 1 169 ? 10.855 -10.184 -2.560 1.00 89.56 169 GLU A CA 1
ATOM 1359 C C . GLU A 1 169 ? 11.230 -8.707 -2.521 1.00 89.56 169 GLU A C 1
ATOM 1361 O O . GLU A 1 169 ? 10.883 -8.016 -1.563 1.00 89.56 169 GLU A O 1
ATOM 1366 N N . ALA A 1 170 ? 11.840 -8.193 -3.593 1.00 91.94 170 ALA A N 1
ATOM 1367 C CA . ALA A 1 170 ? 12.188 -6.782 -3.682 1.00 91.94 170 ALA A CA 1
ATOM 1368 C C . ALA A 1 170 ? 10.946 -5.880 -3.583 1.00 91.94 170 ALA A C 1
ATOM 1370 O O . ALA A 1 170 ? 10.920 -4.915 -2.816 1.00 91.94 170 ALA A O 1
ATOM 1371 N N . ILE A 1 171 ? 9.880 -6.204 -4.322 1.00 93.38 171 ILE A N 1
ATOM 1372 C CA . ILE A 1 171 ? 8.627 -5.440 -4.274 1.00 93.38 171 ILE A CA 1
ATOM 1373 C C . ILE A 1 171 ? 7.951 -5.589 -2.915 1.00 93.38 171 ILE A C 1
ATOM 1375 O O . ILE A 1 171 ? 7.500 -4.588 -2.363 1.00 93.38 171 ILE A O 1
ATOM 1379 N N . LEU A 1 172 ? 7.914 -6.795 -2.348 1.00 93.75 172 LEU A N 1
ATOM 1380 C CA . LEU A 1 172 ? 7.369 -7.028 -1.014 1.00 93.75 172 LEU A CA 1
ATOM 1381 C C . LEU A 1 172 ? 8.118 -6.210 0.052 1.00 93.75 172 LEU A C 1
ATOM 1383 O O . LEU A 1 172 ? 7.481 -5.582 0.898 1.00 93.75 172 LEU A O 1
ATOM 1387 N N . GLY A 1 173 ? 9.449 -6.140 -0.030 1.00 94.25 173 GLY A N 1
ATOM 1388 C CA . GLY A 1 173 ? 10.288 -5.300 0.827 1.00 94.25 173 GLY A CA 1
ATOM 1389 C C . GLY A 1 173 ? 9.931 -3.817 0.718 1.00 94.25 173 GLY A C 1
ATOM 1390 O O . GLY A 1 173 ? 9.727 -3.147 1.732 1.00 94.25 173 GLY A O 1
ATOM 1391 N N . VAL A 1 174 ? 9.742 -3.304 -0.502 1.00 95.19 174 VAL A N 1
ATOM 1392 C CA . VAL A 1 174 ? 9.287 -1.917 -0.697 1.00 95.19 174 VAL A CA 1
ATOM 1393 C C . VAL A 1 174 ? 7.865 -1.704 -0.166 1.00 95.19 174 VAL A C 1
ATOM 1395 O O . VAL A 1 174 ? 7.601 -0.684 0.465 1.00 95.19 174 VAL A O 1
ATOM 1398 N N . LEU A 1 175 ? 6.941 -2.649 -0.353 1.00 95.88 175 LEU A N 1
ATOM 1399 C CA . LEU A 1 175 ? 5.587 -2.537 0.204 1.00 95.88 175 LEU A CA 1
ATOM 1400 C C . LEU A 1 175 ? 5.597 -2.494 1.736 1.00 95.88 175 LEU A C 1
ATOM 1402 O O . LEU A 1 175 ? 4.840 -1.719 2.316 1.00 95.88 175 LEU A O 1
ATOM 1406 N N . ARG A 1 176 ? 6.491 -3.247 2.389 1.00 95.06 176 ARG A N 1
ATOM 1407 C CA . ARG A 1 176 ? 6.700 -3.184 3.846 1.00 95.06 176 ARG A CA 1
ATOM 1408 C C . ARG A 1 176 ? 7.219 -1.819 4.293 1.00 95.06 176 ARG A C 1
ATOM 1410 O O . ARG A 1 176 ? 6.711 -1.277 5.269 1.00 95.06 176 ARG A O 1
ATOM 1417 N N . VAL A 1 177 ? 8.147 -1.213 3.547 1.00 94.25 177 VAL A N 1
ATOM 1418 C CA . VAL A 1 177 ? 8.585 0.177 3.788 1.00 94.25 177 VAL A CA 1
ATOM 1419 C C . VAL A 1 177 ? 7.407 1.151 3.698 1.00 94.25 177 VAL A C 1
ATOM 1421 O O . VAL A 1 177 ? 7.282 2.061 4.512 1.00 94.25 177 VAL A O 1
ATOM 1424 N N . LEU A 1 178 ? 6.521 0.960 2.719 1.00 94.75 178 LEU A N 1
ATOM 1425 C CA . LEU A 1 178 ? 5.355 1.820 2.509 1.00 94.75 178 LEU A CA 1
ATOM 1426 C C . LEU A 1 178 ? 4.191 1.541 3.471 1.00 94.75 178 LEU A C 1
ATOM 1428 O O . LEU A 1 178 ? 3.239 2.326 3.508 1.00 94.75 178 LEU A O 1
ATOM 1432 N N . LEU A 1 179 ? 4.249 0.456 4.245 1.00 94.50 179 LEU A N 1
ATOM 1433 C CA . LEU A 1 179 ? 3.151 -0.018 5.080 1.00 94.50 179 LEU A CA 1
ATOM 1434 C C . LEU A 1 179 ? 2.600 1.059 6.037 1.00 94.50 179 LEU A C 1
ATOM 1436 O O . LEU A 1 179 ? 1.376 1.210 6.074 1.00 94.50 179 LEU A O 1
ATOM 1440 N N . PRO A 1 180 ? 3.413 1.899 6.715 1.00 92.31 180 PRO A N 1
ATOM 1441 C CA . PRO A 1 180 ? 2.893 2.967 7.579 1.00 92.31 180 PRO A CA 1
ATOM 1442 C C . PRO A 1 180 ? 2.042 4.013 6.841 1.00 92.31 180 PRO A C 1
ATOM 1444 O O . PRO A 1 180 ? 1.183 4.660 7.435 1.00 92.31 180 PRO A O 1
ATOM 1447 N N . LEU A 1 181 ? 2.245 4.173 5.530 1.00 91.88 181 LEU A N 1
ATOM 1448 C CA . LEU A 1 181 ? 1.529 5.144 4.698 1.00 91.88 181 LEU A CA 1
ATOM 1449 C C . LEU A 1 181 ? 0.217 4.582 4.127 1.00 91.88 181 LEU A C 1
ATOM 1451 O O . LEU A 1 181 ? -0.591 5.320 3.564 1.00 91.88 181 LEU A O 1
ATOM 1455 N N . SER A 1 182 ? -0.007 3.273 4.251 1.00 89.62 182 SER A N 1
ATOM 1456 C CA . SER A 1 182 ? -1.135 2.565 3.633 1.00 89.62 182 SER A CA 1
ATOM 1457 C C . SER A 1 182 ? -2.472 2.758 4.359 1.00 89.62 182 SER A C 1
ATOM 1459 O O . SER A 1 182 ? -3.535 2.589 3.751 1.00 89.62 182 SER A O 1
ATOM 1461 N N . SER A 1 183 ? -2.432 3.094 5.651 1.00 81.25 183 SER A N 1
ATOM 1462 C CA . SER A 1 183 ? -3.597 3.365 6.504 1.00 81.25 183 SER A CA 1
ATOM 1463 C C . SER A 1 183 ? -3.923 4.852 6.622 1.00 81.25 183 SER A C 1
ATOM 1465 O O . SER A 1 183 ? -4.964 5.197 7.176 1.00 81.25 183 SER A O 1
ATOM 1467 N N . LEU A 1 184 ? -3.059 5.734 6.107 1.00 67.06 184 LEU A N 1
ATOM 1468 C CA . LEU A 1 184 ? -3.323 7.165 6.088 1.00 67.06 184 LEU A CA 1
ATOM 1469 C C . LEU A 1 184 ? -4.473 7.436 5.113 1.00 67.06 184 LEU A C 1
ATOM 1471 O O . LEU A 1 184 ? -4.332 7.345 3.889 1.00 67.06 184 LEU A O 1
ATOM 1475 N N . SER A 1 185 ? -5.637 7.773 5.660 1.00 50.75 185 SER A N 1
ATOM 1476 C CA . SER A 1 185 ? -6.594 8.595 4.936 1.00 50.75 185 SER A CA 1
ATOM 1477 C C . SER A 1 185 ? -5.889 9.906 4.605 1.00 50.75 185 SER A C 1
ATOM 1479 O O . SER A 1 185 ? -5.313 10.533 5.488 1.00 50.75 185 SER A O 1
ATOM 1481 N N . SER A 1 186 ? -5.897 10.316 3.341 1.00 35.59 186 SER A N 1
ATOM 1482 C CA . SER A 1 186 ? -5.537 11.680 2.961 1.00 35.59 186 SER A CA 1
ATOM 1483 C C . SER A 1 186 ? -6.478 12.622 3.720 1.00 35.59 186 SER A C 1
ATOM 1485 O O . SER A 1 186 ? -7.646 12.726 3.367 1.00 35.59 186 SER A O 1
ATOM 1487 N N . GLY A 1 187 ? -6.012 13.178 4.833 1.00 35.69 187 GLY A N 1
ATOM 1488 C CA . GLY A 1 187 ? -6.834 13.911 5.791 1.00 35.69 187 GLY A CA 1
ATOM 1489 C C . GLY A 1 187 ? -6.037 14.137 7.067 1.00 35.69 187 GLY A C 1
ATOM 1490 O O . GLY A 1 187 ? -6.115 13.345 8.000 1.00 35.69 187 GLY A O 1
ATOM 1491 N N . GLY A 1 188 ? -5.205 15.173 7.043 1.00 30.14 188 GLY A N 1
ATOM 1492 C CA . GLY A 1 188 ? -4.314 15.546 8.137 1.00 30.14 188 GLY A CA 1
ATOM 1493 C C . GLY A 1 188 ? -3.363 16.657 7.710 1.00 30.14 188 GLY A C 1
ATOM 1494 O O . GLY A 1 188 ? -2.152 16.495 7.793 1.00 30.14 188 GLY A O 1
ATOM 1495 N N . GLY A 1 189 ? -3.917 17.733 7.155 1.00 26.89 189 GLY A N 1
ATOM 1496 C CA . GLY A 1 189 ? -3.229 19.006 6.986 1.00 26.89 189 GLY A CA 1
ATOM 1497 C C . GLY A 1 189 ? -4.091 20.078 7.639 1.00 26.89 189 GLY A C 1
ATOM 1498 O O . GLY A 1 189 ? -5.287 20.128 7.351 1.00 26.89 189 GLY A O 1
ATOM 1499 N N . SER A 1 190 ? -3.462 20.881 8.499 1.00 27.62 190 SER A N 1
ATOM 1500 C CA . SER A 1 190 ? -3.989 22.027 9.260 1.00 27.62 190 SER A CA 1
ATOM 1501 C C . SER A 1 190 ? -5.011 21.712 10.361 1.00 27.62 190 SER A C 1
ATOM 1503 O O . SER A 1 190 ? -6.219 21.796 10.161 1.00 27.62 190 SER A O 1
ATOM 1505 N N . GLY A 1 191 ? -4.478 21.380 11.539 1.00 30.05 191 GLY A N 1
ATOM 1506 C CA . GLY A 1 191 ? -4.882 21.993 12.804 1.00 30.05 191 GLY A CA 1
ATOM 1507 C C . GLY A 1 191 ? -3.663 22.718 13.353 1.00 30.05 191 GLY A C 1
ATOM 1508 O O . GLY A 1 191 ? -2.570 22.117 13.223 1.00 30.05 191 GLY A O 1
#